Protein AF-0000000075576432 (afdb_homodimer)

Radius of gyration: 24.9 Å; Cα contacts (8 Å, |Δi|>4): 339; chains: 2; bounding box: 50×63×60 Å

Sequence (218 aa):
MNLNEIAGGGLQELFAHEMDKVLKNIKDLNTDPKATRKISIQLSIKPDEQRMVGNVDIKVSHTSAPLKGLATNILMEKTGAGVTVSEISDKVPGQIDMDNIIAMEGARKMNLNEIAGGGLQELFAHEMDKVLKNIKDLNTDPKATRKISIQLSIKPDEQRMVGNVDIKVSHTSAPLKGLATNILMEKTGAGVTVSEISDKVPGQIDMDNIIAMEGARK

Organism: Acetobacterium woodii (strain ATCC 29683 / DSM 1030 / JCM 2381 / KCTC 1655 / WB1) (NCBI:txid931626)

Secondary structure (DSSP, 8-state):
--GGGGGGGHHHHHHHHHHHHHHHHHH-TTB-TT--EEEEEEEEEEE-TTSS-EEEEEEEEEE-PPBHHHHHHHHHHHHSSS----------SS---GGG---------/--GGGGGGGHHHHHHHHHHHHHHHHHH-TTB-TT--EEEEEEEEEEE-TTSS-EEEEEEEEEE-PPBHHHHHHHHHHHHTTS----------SS---GGG---------

Solvent-accessible surface area (backbone atoms only — not comparable to full-atom values): 12426 Å² total; per-residue (Å²): 134,56,60,48,50,36,80,84,27,48,53,43,52,50,47,46,55,43,48,50,54,44,53,51,44,50,65,33,82,58,27,57,39,58,42,64,24,37,38,40,38,36,39,38,35,30,31,32,86,79,48,75,52,59,52,75,45,80,46,72,48,65,45,66,52,58,45,49,52,45,48,49,20,39,48,56,10,49,75,43,105,54,82,42,71,44,77,49,68,86,70,82,91,74,81,77,74,78,74,80,64,78,73,81,71,76,77,78,121,134,56,60,47,52,37,80,83,28,48,55,40,52,49,46,46,54,44,49,50,53,45,53,52,45,50,66,34,81,60,26,58,39,59,43,64,26,37,38,40,37,37,39,39,36,31,31,32,87,83,47,74,52,58,51,74,46,80,46,72,48,63,43,66,52,59,46,51,28,35,49,49,14,29,50,54,10,44,73,42,108,50,79,36,64,38,68,33,68,78,69,82,92,75,82,78,74,75,74,82,62,79,73,81,71,76,76,77,122

Structure (mmCIF, N/CA/C/O backbone):
data_AF-0000000075576432-model_v1
#
loop_
_entity.id
_entity.type
_entity.pdbx_description
1 polymer 'Replication terminator protein phage-like protein'
#
loop_
_atom_site.group_PDB
_atom_site.id
_atom_site.type_symbol
_atom_site.label_atom_id
_atom_site.label_alt_id
_atom_site.label_comp_id
_atom_site.label_asym_id
_atom_site.label_entity_id
_atom_site.label_seq_id
_atom_site.pdbx_PDB_ins_code
_atom_site.Cartn_x
_atom_site.Cartn_y
_atom_site.Cartn_z
_atom_site.occupancy
_atom_site.B_iso_or_equiv
_atom_site.auth_seq_id
_atom_site.auth_comp_id
_atom_site.auth_asym_id
_atom_site.auth_atom_id
_atom_site.pdbx_PDB_model_num
ATOM 1 N N . MET A 1 1 ? -10.211 12.898 -5.453 1 84.31 1 MET A N 1
ATOM 2 C CA . MET A 1 1 ? -8.953 12.453 -6.043 1 84.31 1 MET A CA 1
ATOM 3 C C . MET A 1 1 ? -9.07 11.016 -6.559 1 84.31 1 MET A C 1
ATOM 5 O O . MET A 1 1 ? -9.617 10.156 -5.871 1 84.31 1 MET A O 1
ATOM 9 N N . ASN A 1 2 ? -8.602 10.859 -7.902 1 91.31 2 ASN A N 1
ATOM 10 C CA . ASN A 1 2 ? -8.656 9.539 -8.508 1 91.31 2 ASN A CA 1
ATOM 11 C C . ASN A 1 2 ? -7.289 8.859 -8.508 1 91.31 2 ASN A C 1
ATOM 13 O O . ASN A 1 2 ? -6.289 9.461 -8.891 1 91.31 2 ASN A O 1
ATOM 17 N N . LEU A 1 3 ? -7.371 7.551 -8.094 1 93.69 3 LEU A N 1
ATOM 18 C CA . LEU A 1 3 ? -6.129 6.797 -7.973 1 93.69 3 LEU A CA 1
ATOM 19 C C . LEU A 1 3 ? -5.391 6.742 -9.305 1 93.69 3 LEU A C 1
ATOM 21 O O . LEU A 1 3 ? -4.168 6.895 -9.352 1 93.69 3 LEU A O 1
ATOM 25 N N . ASN A 1 4 ? -6.156 6.551 -10.414 1 91.94 4 ASN A N 1
ATOM 26 C CA . ASN A 1 4 ? -5.543 6.348 -11.727 1 91.94 4 ASN A CA 1
ATOM 27 C C . ASN A 1 4 ? -4.898 7.625 -12.25 1 91.94 4 ASN A C 1
ATOM 29 O O . ASN A 1 4 ? -4.137 7.59 -13.219 1 91.94 4 ASN A O 1
ATOM 33 N N . GLU A 1 5 ? -5.176 8.766 -11.555 1 90.69 5 GLU A N 1
ATOM 34 C CA . GLU A 1 5 ? -4.688 10.055 -12.031 1 90.69 5 GLU A CA 1
ATOM 35 C C . GLU A 1 5 ? -3.564 10.586 -11.141 1 90.69 5 GLU A C 1
ATOM 37 O O . GLU A 1 5 ? -2.936 11.594 -11.461 1 90.69 5 GLU A O 1
ATOM 42 N N . ILE A 1 6 ? -3.273 9.906 -10.156 1 91.81 6 ILE A N 1
ATOM 43 C CA . ILE A 1 6 ? -2.229 10.352 -9.242 1 91.81 6 ILE A CA 1
ATOM 44 C C . ILE A 1 6 ? -0.889 10.406 -9.977 1 91.81 6 ILE A C 1
ATOM 46 O O . ILE A 1 6 ? -0.557 9.492 -10.734 1 91.81 6 ILE A O 1
ATOM 50 N N . ALA A 1 7 ? -0.189 11.648 -9.766 1 91.38 7 ALA A N 1
ATOM 51 C CA . ALA A 1 7 ? 1.11 11.891 -10.391 1 91.38 7 ALA A CA 1
ATOM 52 C C . ALA A 1 7 ? 1.027 11.773 -11.906 1 91.38 7 ALA A C 1
ATOM 54 O O . ALA A 1 7 ? 1.899 11.172 -12.539 1 91.38 7 ALA A O 1
ATOM 55 N N . GLY A 1 8 ? -0.073 12.219 -12.461 1 89.81 8 GLY A N 1
ATOM 56 C CA . GLY A 1 8 ? -0.249 12.227 -13.898 1 89.81 8 GLY A CA 1
ATOM 57 C C . GLY A 1 8 ? -0.375 10.836 -14.492 1 89.81 8 GLY A C 1
ATOM 58 O O . GLY A 1 8 ? 0.09 10.586 -15.609 1 89.81 8 GLY A O 1
ATOM 59 N N . GLY A 1 9 ? -0.747 9.859 -13.672 1 92.12 9 GLY A N 1
ATOM 60 C CA . GLY A 1 9 ? -0.863 8.484 -14.148 1 92.12 9 GLY A CA 1
ATOM 61 C C . GLY A 1 9 ? 0.307 7.613 -13.734 1 92.12 9 GLY A C 1
ATOM 62 O O . GLY A 1 9 ? 0.317 6.41 -14.016 1 92.12 9 GLY A O 1
ATOM 63 N N . GLY A 1 10 ? 1.245 8.242 -13.117 1 93.69 10 GLY A N 1
ATOM 64 C CA . GLY A 1 10 ? 2.42 7.492 -12.711 1 93.69 10 GLY A CA 1
ATOM 65 C C . GLY A 1 10 ? 2.096 6.324 -11.789 1 93.69 10 GLY A C 1
ATOM 66 O O . GLY A 1 10 ? 2.656 5.238 -11.938 1 93.69 10 GLY A O 1
ATOM 67 N N . LEU A 1 11 ? 1.234 6.492 -10.789 1 94.62 11 LEU A N 1
ATOM 68 C CA . LEU A 1 11 ? 0.83 5.418 -9.891 1 94.62 11 LEU A CA 1
ATOM 69 C C . LEU A 1 11 ? 0.221 4.254 -10.672 1 94.62 11 LEU A C 1
ATOM 71 O O . LEU A 1 11 ? 0.569 3.096 -10.438 1 94.62 11 LEU A O 1
ATOM 75 N N . GLN A 1 12 ? -0.699 4.531 -11.648 1 95.75 12 GLN A N 1
ATOM 76 C CA . GLN A 1 12 ? -1.33 3.502 -12.469 1 95.75 12 GLN A CA 1
ATOM 77 C C . GLN A 1 12 ? -0.289 2.711 -13.258 1 95.75 12 GLN A C 1
ATOM 79 O O . GLN A 1 12 ? -0.401 1.49 -13.391 1 95.75 12 GLN A O 1
ATOM 84 N N . GLU A 1 13 ? 0.722 3.432 -13.828 1 97 13 GLU A N 1
ATOM 85 C CA . GLU A 1 13 ? 1.776 2.775 -14.594 1 97 13 GLU A CA 1
ATOM 86 C C . GLU A 1 13 ? 2.596 1.835 -13.719 1 97 13 GLU A C 1
ATOM 88 O O . GLU A 1 13 ? 2.854 0.691 -14.094 1 97 13 GLU A O 1
ATOM 93 N N . LEU A 1 14 ? 3.01 2.35 -12.562 1 96.69 14 LEU A N 1
ATOM 94 C CA . LEU A 1 14 ? 3.775 1.533 -11.625 1 96.69 14 LEU A CA 1
ATOM 95 C C . LEU A 1 14 ? 2.967 0.323 -11.172 1 96.69 14 LEU A C 1
ATOM 97 O O . LEU A 1 14 ? 3.498 -0.787 -11.086 1 96.69 14 LEU A O 1
ATOM 101 N N . PHE A 1 15 ? 1.737 0.509 -10.891 1 96.56 15 PHE A N 1
ATOM 102 C CA . PHE A 1 15 ? 0.844 -0.581 -10.516 1 96.56 15 PHE A CA 1
ATOM 103 C C . PHE A 1 15 ? 0.757 -1.617 -11.633 1 96.56 15 PHE A C 1
ATOM 105 O O . PHE A 1 15 ? 0.88 -2.818 -11.383 1 96.56 15 PHE A O 1
ATOM 112 N N . ALA A 1 16 ? 0.523 -1.137 -12.82 1 96.31 16 ALA A N 1
ATOM 113 C CA . ALA A 1 16 ? 0.429 -2.049 -13.953 1 96.31 16 ALA A CA 1
ATOM 114 C C . ALA A 1 16 ? 1.703 -2.877 -14.102 1 96.31 16 ALA A C 1
ATOM 116 O O . ALA A 1 16 ? 1.644 -4.07 -14.406 1 96.31 16 ALA A O 1
ATOM 117 N N . HIS A 1 17 ? 2.758 -2.201 -13.953 1 97.38 17 HIS A N 1
ATOM 118 C CA . HIS A 1 17 ? 4.047 -2.875 -14.047 1 97.38 17 HIS A CA 1
ATOM 119 C C . HIS A 1 17 ? 4.172 -3.982 -13.008 1 97.38 17 HIS A C 1
ATOM 121 O O . HIS A 1 17 ? 4.57 -5.102 -13.328 1 97.38 17 HIS A O 1
ATOM 127 N N . GLU A 1 18 ? 3.834 -3.66 -11.742 1 96.5 18 GLU A N 1
ATOM 128 C CA . GLU A 1 18 ? 3.916 -4.652 -10.68 1 96.5 18 GLU A CA 1
ATOM 129 C C . GLU A 1 18 ? 2.861 -5.742 -10.859 1 96.5 18 GLU A C 1
ATOM 131 O O . GLU A 1 18 ? 3.113 -6.914 -10.562 1 96.5 18 GLU A O 1
ATOM 136 N N . MET A 1 19 ? 1.715 -5.391 -11.359 1 94.88 19 MET A N 1
ATOM 137 C CA . MET A 1 19 ? 0.661 -6.367 -11.617 1 94.88 19 MET A CA 1
ATOM 138 C C . MET A 1 19 ? 1.098 -7.371 -12.672 1 94.88 19 MET A C 1
ATOM 140 O O . MET A 1 19 ? 0.806 -8.562 -12.562 1 94.88 19 MET A O 1
ATOM 144 N N . ASP A 1 20 ? 1.776 -6.898 -13.656 1 95.44 20 ASP A N 1
ATOM 145 C CA . ASP A 1 20 ? 2.307 -7.789 -14.68 1 95.44 20 ASP A CA 1
ATOM 146 C C . ASP A 1 20 ? 3.223 -8.844 -14.07 1 95.44 20 ASP A C 1
ATOM 148 O O . ASP A 1 20 ? 3.172 -10.016 -14.461 1 95.44 20 ASP A O 1
ATOM 152 N N . LYS A 1 21 ? 4.074 -8.414 -13.148 1 95.5 21 LYS A N 1
ATOM 153 C CA . LYS A 1 21 ? 4.973 -9.352 -12.484 1 95.5 21 LYS A CA 1
ATOM 154 C C . LYS A 1 21 ? 4.188 -10.391 -11.688 1 95.5 21 LYS A C 1
ATOM 156 O O . LYS A 1 21 ? 4.535 -11.578 -11.688 1 95.5 21 LYS A O 1
ATOM 161 N N . VAL A 1 22 ? 3.125 -9.992 -11.055 1 93.81 22 VAL A N 1
ATOM 162 C CA . VAL A 1 22 ? 2.283 -10.898 -10.281 1 93.81 22 VAL A CA 1
ATOM 163 C C . VAL A 1 22 ? 1.615 -11.906 -11.211 1 93.81 22 VAL A C 1
ATOM 165 O O . VAL A 1 22 ? 1.592 -13.109 -10.922 1 93.81 22 VAL A O 1
ATOM 168 N N . LEU A 1 23 ? 1.123 -11.445 -12.336 1 93.44 23 LEU A N 1
ATOM 169 C CA . LEU A 1 23 ? 0.458 -12.32 -13.297 1 93.44 23 LEU A CA 1
ATOM 170 C C . LEU A 1 23 ? 1.438 -13.336 -13.875 1 93.44 23 LEU A C 1
ATOM 172 O O . LEU A 1 23 ? 1.089 -14.5 -14.07 1 93.44 23 LEU A O 1
ATOM 176 N N . LYS A 1 24 ? 2.611 -12.859 -14.172 1 94.19 24 LYS A N 1
ATOM 177 C CA . LYS A 1 24 ? 3.645 -13.773 -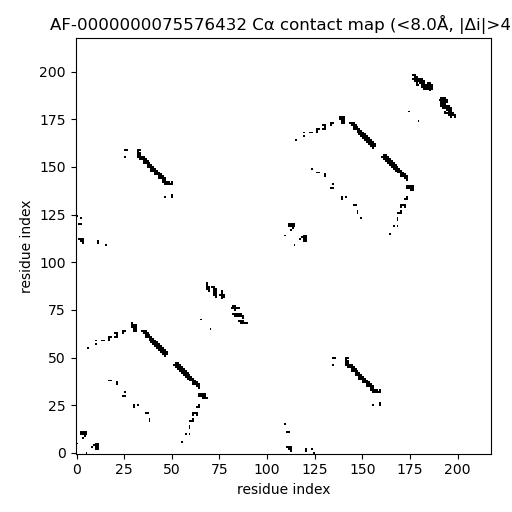14.656 1 94.19 24 LYS A CA 1
ATOM 178 C C . LYS A 1 24 ? 3.965 -14.836 -13.617 1 94.19 24 LYS A C 1
ATOM 180 O O . LYS A 1 24 ? 4.168 -16 -13.953 1 94.19 24 LYS A O 1
ATOM 185 N N . ASN A 1 25 ? 4.02 -14.461 -12.344 1 94.62 25 ASN A N 1
ATOM 186 C CA . ASN A 1 25 ? 4.266 -15.398 -11.258 1 94.62 25 ASN A CA 1
ATOM 187 C C . ASN A 1 25 ? 3.127 -16.406 -11.117 1 94.62 25 ASN A C 1
ATOM 189 O O . ASN A 1 25 ? 3.367 -17.594 -10.891 1 94.62 25 ASN A O 1
ATOM 193 N N . ILE A 1 26 ? 1.9 -15.977 -11.266 1 91.31 26 ILE A N 1
ATOM 194 C CA . ILE A 1 26 ? 0.734 -16.844 -11.172 1 91.31 26 ILE A CA 1
ATOM 195 C C . ILE A 1 26 ? 0.773 -17.891 -12.289 1 91.31 26 ILE A C 1
ATOM 197 O O . ILE A 1 26 ? 0.445 -19.047 -12.07 1 91.31 26 ILE A O 1
ATOM 201 N N . LYS A 1 27 ? 1.248 -17.484 -13.43 1 92.88 27 LYS A N 1
ATOM 202 C CA . LYS A 1 27 ? 1.277 -18.359 -14.594 1 92.88 27 LYS A CA 1
ATOM 203 C C . LYS A 1 27 ? 2.484 -19.297 -14.547 1 92.88 27 LYS A C 1
ATOM 205 O O . LYS A 1 27 ? 2.572 -20.25 -15.328 1 92.88 27 LYS A O 1
ATOM 210 N N . ASP A 1 28 ? 3.438 -18.922 -13.727 1 91.94 28 ASP A N 1
ATOM 211 C CA . ASP A 1 28 ? 4.629 -19.75 -13.602 1 91.94 28 ASP A CA 1
ATOM 212 C C . ASP A 1 28 ? 4.301 -21.094 -12.938 1 91.94 28 ASP A C 1
ATOM 214 O O . ASP A 1 28 ? 3.951 -21.125 -11.758 1 91.94 28 ASP A O 1
ATOM 218 N N . LEU A 1 29 ? 4.465 -22.172 -13.539 1 92.56 29 LEU A N 1
ATOM 219 C CA . LEU A 1 29 ? 4.078 -23.5 -13.07 1 92.56 29 LEU A CA 1
ATOM 220 C C . LEU A 1 29 ? 5.023 -24 -11.984 1 92.56 29 LEU A C 1
ATOM 222 O O . LEU A 1 29 ? 4.723 -24.969 -11.281 1 92.56 29 LEU A O 1
ATOM 226 N N . ASN A 1 30 ? 6.18 -23.266 -11.844 1 90.75 30 ASN A N 1
ATOM 227 C CA . ASN A 1 30 ? 7.137 -23.656 -10.812 1 90.75 30 ASN A CA 1
ATOM 228 C C . ASN A 1 30 ? 6.797 -23.016 -9.469 1 90.75 30 ASN A C 1
ATOM 230 O O . ASN A 1 30 ? 7.504 -23.219 -8.477 1 90.75 30 ASN A O 1
ATOM 234 N N . THR A 1 31 ? 5.656 -22.266 -9.43 1 92.75 31 THR A N 1
ATOM 235 C CA . THR A 1 31 ? 5.199 -21.672 -8.172 1 92.75 31 THR A CA 1
ATOM 236 C C . THR A 1 31 ? 3.939 -22.375 -7.676 1 92.75 31 THR A C 1
ATOM 238 O O . THR A 1 31 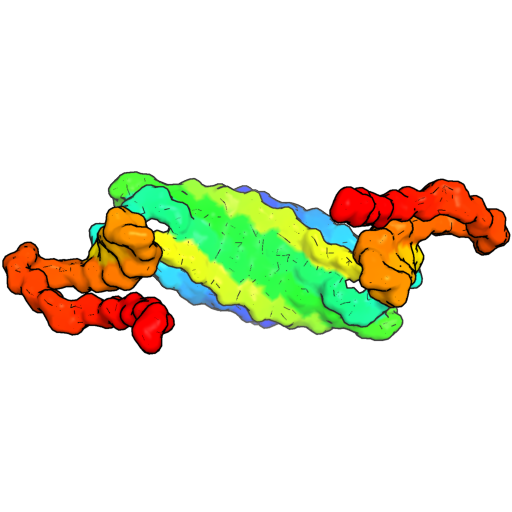? 3.26 -23.062 -8.438 1 92.75 31 THR A O 1
ATOM 241 N N . ASP A 1 32 ? 3.717 -22.203 -6.324 1 90.88 32 ASP A N 1
ATOM 242 C CA . ASP A 1 32 ? 2.461 -22.688 -5.762 1 90.88 32 ASP A CA 1
ATOM 243 C C . ASP A 1 32 ? 1.273 -21.891 -6.289 1 90.88 32 ASP A C 1
ATOM 245 O O . ASP A 1 32 ? 1.211 -20.672 -6.105 1 90.88 32 ASP A O 1
ATOM 249 N N . PRO A 1 33 ? 0.351 -22.594 -6.922 1 89.44 33 PRO A N 1
ATOM 250 C CA . PRO A 1 33 ? -0.779 -21.875 -7.531 1 89.44 33 PRO A CA 1
ATOM 251 C C . PRO A 1 33 ? -1.636 -21.141 -6.504 1 89.44 33 PRO A C 1
ATOM 253 O O . PRO A 1 33 ? -2.209 -20.094 -6.809 1 89.44 33 PRO A O 1
ATOM 256 N N . LYS A 1 34 ? -1.695 -21.562 -5.281 1 90.25 34 LYS A N 1
ATOM 257 C CA . LYS A 1 34 ? -2.609 -21 -4.289 1 90.25 34 LYS A CA 1
ATOM 258 C C . LYS A 1 34 ? -1.896 -20 -3.391 1 90.25 34 LYS A C 1
ATOM 260 O O . LYS A 1 34 ? -2.508 -19.406 -2.492 1 90.25 34 LYS A O 1
ATOM 265 N N . ALA A 1 35 ? -0.688 -19.797 -3.639 1 91.94 35 ALA A N 1
ATOM 266 C CA . ALA A 1 35 ? 0.046 -18.844 -2.809 1 91.94 35 ALA A CA 1
ATOM 267 C C . ALA A 1 35 ? -0.504 -17.422 -2.977 1 91.94 35 ALA A C 1
ATOM 269 O O . ALA A 1 35 ? -0.838 -17.016 -4.09 1 91.94 35 ALA A O 1
ATOM 270 N N . THR A 1 36 ? -0.637 -16.75 -1.84 1 93.75 36 THR A N 1
ATOM 271 C CA . THR A 1 36 ? -1.051 -15.352 -1.873 1 93.75 36 THR A CA 1
ATOM 272 C C . THR A 1 36 ? 0.055 -14.477 -2.451 1 93.75 36 THR A C 1
ATOM 274 O O . THR A 1 36 ? 1.229 -14.648 -2.117 1 93.75 36 THR A O 1
ATOM 277 N N . ARG A 1 37 ? -0.25 -13.695 -3.35 1 93.44 37 ARG A N 1
ATOM 278 C CA . ARG A 1 37 ? 0.589 -12.617 -3.867 1 93.44 37 ARG A CA 1
ATOM 279 C C . ARG A 1 37 ? 0.045 -11.258 -3.453 1 93.44 37 ARG A C 1
ATOM 281 O O . ARG A 1 37 ? -1.17 -11.062 -3.379 1 93.44 37 ARG A O 1
ATOM 288 N N . LYS A 1 38 ? 1 -10.305 -3.227 1 96.06 38 LYS A N 1
ATOM 289 C CA . LYS A 1 38 ? 0.567 -9 -2.732 1 96.06 38 LYS A CA 1
ATOM 290 C C . LYS A 1 38 ? 1.149 -7.871 -3.578 1 96.06 38 LYS A C 1
ATOM 292 O O . LYS A 1 38 ? 2.266 -7.984 -4.09 1 96.06 38 LYS A O 1
ATOM 297 N N . ILE A 1 39 ? 0.399 -6.863 -3.75 1 96.69 39 ILE A N 1
ATOM 298 C CA . ILE A 1 39 ? 0.891 -5.574 -4.219 1 96.69 39 ILE A CA 1
ATOM 299 C C . ILE A 1 39 ? 0.677 -4.516 -3.137 1 96.69 39 ILE A C 1
ATOM 301 O O . ILE A 1 39 ? -0.419 -4.398 -2.582 1 96.69 39 ILE A O 1
ATOM 305 N N . SER A 1 40 ? 1.695 -3.818 -2.836 1 98.38 40 SER A N 1
ATOM 306 C CA . SER A 1 40 ? 1.636 -2.736 -1.859 1 98.38 40 SER A CA 1
ATOM 307 C C . SER A 1 40 ? 1.843 -1.38 -2.525 1 98.38 40 SER A C 1
ATOM 309 O O . SER A 1 40 ? 2.766 -1.209 -3.324 1 98.38 40 SER A O 1
ATOM 311 N N . ILE A 1 41 ? 1 -0.511 -2.223 1 97.75 41 ILE A N 1
ATOM 312 C CA . ILE A 1 41 ? 1.101 0.88 -2.65 1 97.75 41 ILE A CA 1
ATOM 313 C C . ILE A 1 41 ? 1.2 1.79 -1.428 1 97.75 41 ILE A C 1
ATOM 315 O O . ILE A 1 41 ? 0.37 1.712 -0.52 1 97.75 41 ILE A O 1
ATOM 319 N N . GLN A 1 42 ? 2.213 2.57 -1.419 1 98 42 GLN A N 1
ATOM 320 C CA . GLN A 1 42 ? 2.381 3.568 -0.368 1 98 42 GLN A CA 1
ATOM 321 C C . GLN A 1 42 ? 2.449 4.977 -0.951 1 98 42 GLN A C 1
ATOM 323 O O . GLN A 1 42 ? 3.236 5.238 -1.864 1 98 42 GLN A O 1
ATOM 328 N N . LEU A 1 43 ? 1.625 5.762 -0.467 1 95.81 43 LEU A N 1
ATOM 329 C CA . LEU A 1 43 ? 1.646 7.188 -0.786 1 95.81 43 LEU A CA 1
ATOM 330 C C . LEU A 1 43 ? 2.109 8.008 0.414 1 95.81 43 LEU A C 1
ATOM 332 O O . LEU A 1 43 ? 1.498 7.949 1.483 1 95.81 43 LEU A O 1
ATOM 336 N N . SER A 1 44 ? 3.201 8.727 0.275 1 96.06 44 SER A N 1
ATOM 337 C CA . SER A 1 44 ? 3.707 9.633 1.296 1 96.06 44 SER A CA 1
ATOM 338 C C . SER A 1 44 ? 3.379 11.086 0.952 1 96.06 44 SER A C 1
ATOM 340 O O . SER A 1 44 ? 3.803 11.594 -0.09 1 96.06 44 SER A O 1
ATOM 342 N N . ILE A 1 45 ? 2.629 11.656 1.792 1 91.06 45 ILE A N 1
ATOM 343 C CA . ILE A 1 45 ? 2.164 13.016 1.573 1 91.06 45 ILE A CA 1
ATOM 344 C C . ILE A 1 45 ? 2.826 13.953 2.578 1 91.06 45 ILE A C 1
ATOM 346 O O . ILE A 1 45 ? 2.715 13.758 3.791 1 91.06 45 ILE A O 1
ATOM 350 N N . LYS A 1 46 ? 3.486 14.938 2.023 1 92.25 46 LYS A N 1
ATOM 351 C CA . LYS A 1 46 ? 4.148 15.938 2.855 1 92.25 46 LYS A CA 1
ATOM 352 C C . LYS A 1 46 ? 3.666 17.344 2.516 1 92.25 46 LYS A C 1
ATOM 354 O O . LYS A 1 46 ? 4.086 17.922 1.512 1 92.25 46 LYS A O 1
ATOM 359 N N . PRO A 1 47 ? 2.83 17.875 3.385 1 89.5 47 PRO A N 1
ATOM 360 C CA . PRO A 1 47 ? 2.383 19.25 3.158 1 89.5 47 PRO A CA 1
ATOM 361 C C . PRO A 1 47 ? 3.482 20.266 3.416 1 89.5 47 PRO A C 1
ATOM 363 O O . PRO A 1 47 ? 4.559 19.922 3.91 1 89.5 47 PRO A O 1
ATOM 366 N N . ASP A 1 48 ? 3.148 21.469 2.934 1 86.81 48 ASP A N 1
ATOM 367 C CA . ASP A 1 48 ? 4.062 22.562 3.25 1 86.81 48 ASP A CA 1
ATOM 368 C C . ASP A 1 48 ? 3.648 23.266 4.539 1 86.81 48 ASP A C 1
ATOM 370 O O . ASP A 1 48 ? 2.719 22.828 5.219 1 86.81 48 ASP A O 1
ATOM 374 N N . GLU A 1 49 ? 4.449 24.266 4.922 1 89.5 49 GLU A N 1
ATOM 375 C CA . GLU A 1 49 ? 4.211 24.969 6.172 1 89.5 49 GLU A CA 1
ATOM 376 C C . GLU A 1 49 ? 2.844 25.656 6.176 1 89.5 49 GLU A C 1
ATOM 378 O O . GLU A 1 49 ? 2.266 25.891 7.234 1 89.5 49 GLU A O 1
ATOM 383 N N . GLN A 1 50 ? 2.279 25.938 4.984 1 87.88 50 GLN A N 1
ATOM 384 C CA . GLN A 1 50 ? 0.981 26.594 4.867 1 87.88 50 GLN A CA 1
ATOM 385 C C . GLN A 1 50 ? -0.146 25.562 4.758 1 87.88 50 GLN A C 1
ATOM 387 O O . GLN A 1 50 ? -1.312 25.938 4.602 1 87.88 50 GLN A O 1
ATOM 392 N N . ARG A 1 51 ? 0.27 24.25 4.906 1 85.88 51 ARG A N 1
ATOM 393 C CA . ARG A 1 51 ? -0.711 23.172 4.859 1 85.88 51 ARG A CA 1
ATOM 394 C C . ARG A 1 51 ? -1.512 23.219 3.564 1 85.88 51 ARG A C 1
ATOM 396 O O . ARG A 1 51 ? -2.701 22.891 3.551 1 85.88 51 ARG A O 1
ATOM 403 N N . MET A 1 52 ? -0.951 23.656 2.391 1 79.75 52 MET A N 1
ATOM 404 C CA . MET A 1 52 ? -1.683 23.844 1.142 1 79.75 52 MET A CA 1
ATOM 405 C C . MET A 1 52 ? -1.196 22.859 0.077 1 79.75 52 MET A C 1
ATOM 407 O O . MET A 1 52 ? -1.989 22.375 -0.727 1 79.75 52 MET A O 1
ATOM 411 N N . VAL A 1 53 ? 0.035 22.75 0.027 1 72.12 53 VAL A N 1
ATOM 412 C CA . VAL A 1 53 ? 0.576 21.891 -1.025 1 72.12 53 VAL A CA 1
ATOM 413 C C . VAL A 1 53 ? 1.321 20.719 -0.402 1 72.12 53 VAL A C 1
ATOM 415 O O . VAL A 1 53 ? 2.082 20.891 0.553 1 72.12 53 VAL A O 1
ATOM 418 N N . GLY A 1 54 ? 0.912 19.594 -0.834 1 80.75 54 GLY A N 1
ATOM 419 C CA . GLY A 1 54 ? 1.649 18.422 -0.378 1 80.75 54 GLY A CA 1
ATOM 420 C C . GLY A 1 54 ? 2.33 17.672 -1.506 1 80.75 54 GLY A C 1
ATOM 421 O O . GLY A 1 54 ? 1.817 17.625 -2.625 1 80.75 54 GLY A O 1
ATOM 422 N N . ASN A 1 55 ? 3.672 17.453 -1.336 1 86.75 55 ASN A N 1
ATOM 423 C CA . ASN A 1 55 ? 4.363 16.5 -2.207 1 86.75 55 ASN A CA 1
ATOM 424 C C . ASN A 1 55 ? 3.934 15.07 -1.928 1 86.75 55 ASN A C 1
ATOM 426 O O . ASN A 1 55 ? 3.717 14.695 -0.774 1 86.75 55 ASN A O 1
ATOM 430 N N . VAL A 1 56 ? 3.742 14.367 -3.055 1 90.25 56 VAL A N 1
ATOM 431 C CA . VAL A 1 56 ? 3.367 12.961 -2.908 1 90.25 56 VAL A CA 1
ATOM 432 C C . VAL A 1 56 ? 4.48 12.07 -3.453 1 90.25 56 VAL A C 1
ATOM 434 O O . VAL A 1 56 ? 4.906 12.227 -4.602 1 90.25 56 VAL A O 1
ATOM 437 N N . ASP A 1 57 ? 4.996 11.266 -2.615 1 93.81 57 ASP A N 1
ATOM 438 C CA . ASP A 1 57 ? 5.91 10.203 -3.021 1 93.81 57 ASP A CA 1
ATOM 439 C C . ASP A 1 57 ? 5.176 8.867 -3.143 1 93.81 57 ASP A C 1
ATOM 441 O O . ASP A 1 57 ? 4.34 8.539 -2.303 1 93.81 57 ASP A O 1
ATOM 445 N N . ILE A 1 58 ? 5.512 8.203 -4.223 1 96.12 58 ILE A N 1
ATOM 446 C CA . ILE A 1 58 ? 4.809 6.953 -4.504 1 96.12 58 ILE A CA 1
ATOM 447 C C . ILE A 1 58 ? 5.793 5.789 -4.465 1 96.12 58 ILE A C 1
ATOM 449 O O . ILE A 1 58 ? 6.875 5.863 -5.055 1 96.12 58 ILE A O 1
ATOM 453 N N . LYS A 1 59 ? 5.449 4.785 -3.723 1 96.88 59 LYS A N 1
ATOM 454 C CA . LYS A 1 59 ? 6.16 3.51 -3.717 1 96.88 59 LYS A CA 1
ATOM 455 C C . LYS A 1 59 ? 5.203 2.35 -3.982 1 96.88 59 LYS A C 1
ATOM 457 O O . LYS A 1 59 ? 4.191 2.203 -3.299 1 96.88 59 LYS A O 1
ATOM 462 N N . VAL A 1 60 ? 5.547 1.596 -5.051 1 96.88 60 VAL A N 1
ATOM 463 C CA . VAL A 1 60 ? 4.754 0.413 -5.375 1 96.88 60 VAL A CA 1
ATOM 464 C C . VAL A 1 60 ? 5.66 -0.815 -5.434 1 96.88 60 VAL A C 1
ATOM 466 O O . VAL A 1 60 ? 6.738 -0.772 -6.031 1 96.88 60 VAL A O 1
ATOM 469 N N . SER A 1 61 ? 5.289 -1.808 -4.723 1 97.69 61 SER A N 1
ATOM 470 C CA . SER A 1 61 ? 6.031 -3.062 -4.723 1 97.69 61 SER A CA 1
ATOM 471 C C . SER A 1 61 ? 5.09 -4.262 -4.773 1 97.69 61 SER A C 1
ATOM 473 O O . SER A 1 61 ? 3.877 -4.109 -4.625 1 97.69 61 SER A O 1
ATOM 475 N N . HIS A 1 62 ? 5.676 -5.398 -5.117 1 96.62 62 HIS A N 1
ATOM 476 C CA . HIS A 1 62 ? 4.887 -6.625 -5.109 1 96.62 62 HIS A CA 1
ATOM 477 C C . HIS A 1 62 ? 5.629 -7.754 -4.398 1 96.62 62 HIS A C 1
ATOM 479 O O . HIS A 1 62 ? 6.844 -7.672 -4.195 1 96.62 62 HIS A O 1
ATOM 485 N N . THR A 1 63 ? 4.879 -8.68 -3.873 1 94.88 63 THR A N 1
ATOM 486 C CA . THR A 1 63 ? 5.41 -9.953 -3.408 1 94.88 63 THR A CA 1
ATOM 487 C C . THR A 1 63 ? 4.895 -11.102 -4.273 1 94.88 63 THR A C 1
ATOM 489 O O . THR A 1 63 ? 3.73 -11.109 -4.68 1 94.88 63 THR A O 1
ATOM 492 N N . SER A 1 64 ? 5.809 -11.938 -4.648 1 92.38 64 SER A N 1
ATOM 493 C CA . SER A 1 64 ? 5.488 -13.078 -5.496 1 92.38 64 SER A CA 1
ATOM 494 C C . SER A 1 64 ? 5.578 -14.391 -4.719 1 92.38 64 SER A C 1
ATOM 496 O O . SER A 1 64 ? 6.246 -14.453 -3.686 1 92.38 64 SER A O 1
ATOM 498 N N . ALA A 1 65 ? 4.84 -15.375 -5.246 1 91.25 65 ALA A N 1
ATOM 499 C CA . ALA A 1 65 ? 5.031 -16.719 -4.727 1 91.25 65 ALA A CA 1
ATOM 500 C C . ALA A 1 65 ? 6.43 -17.25 -5.047 1 91.25 65 ALA A C 1
ATOM 502 O O . ALA A 1 65 ? 6.949 -17.016 -6.141 1 91.25 65 ALA A O 1
ATOM 503 N N . PRO A 1 66 ? 7.031 -17.875 -3.977 1 87.69 66 PRO A N 1
ATOM 504 C CA . PRO A 1 66 ? 8.367 -18.422 -4.242 1 87.69 66 PRO A CA 1
ATOM 505 C C . PRO A 1 66 ? 8.344 -19.562 -5.246 1 87.69 66 PRO A C 1
ATOM 507 O O . PRO A 1 66 ? 7.312 -20.219 -5.422 1 87.69 66 PRO A O 1
ATOM 510 N N . LEU A 1 67 ? 9.508 -19.75 -5.797 1 84.5 67 LEU A N 1
ATOM 511 C CA . LEU A 1 67 ? 9.68 -20.938 -6.633 1 84.5 67 LEU A CA 1
ATOM 512 C C . LEU A 1 67 ? 9.688 -22.203 -5.789 1 84.5 67 LEU A C 1
ATOM 514 O O . LEU A 1 67 ? 10.234 -22.219 -4.684 1 84.5 67 LEU A O 1
ATOM 518 N N . LYS A 1 68 ? 8.938 -23.281 -6.18 1 77.06 68 LYS A N 1
ATOM 519 C CA . LYS A 1 68 ? 8.867 -24.547 -5.445 1 77.06 68 LYS A CA 1
ATOM 520 C C . LYS A 1 68 ? 10.242 -24.984 -4.969 1 77.06 68 LYS A C 1
ATOM 522 O O . LYS A 1 68 ? 10.398 -25.438 -3.832 1 77.06 68 LYS A O 1
ATOM 527 N N . GLY A 1 69 ? 11.297 -24.969 -5.66 1 66.38 69 GLY A N 1
ATOM 528 C CA . GLY A 1 69 ? 12.648 -25.328 -5.262 1 66.38 69 GLY A CA 1
ATOM 529 C C . GLY A 1 69 ? 13.211 -24.438 -4.172 1 66.38 69 GLY A C 1
ATOM 530 O O . GLY A 1 69 ? 13.867 -24.922 -3.248 1 66.38 69 GLY A O 1
ATOM 531 N N . LEU A 1 70 ? 12.844 -23.234 -4.219 1 60.03 70 LEU A N 1
ATOM 532 C CA . LEU A 1 70 ? 13.305 -22.297 -3.203 1 60.03 70 LEU A CA 1
ATOM 533 C C . LEU A 1 70 ? 12.594 -22.531 -1.877 1 60.03 70 LEU A C 1
ATOM 535 O O . LEU A 1 70 ? 13.219 -22.531 -0.817 1 60.03 70 LEU A O 1
ATOM 539 N N . ALA A 1 71 ? 11.375 -22.859 -1.992 1 55.75 71 ALA A N 1
ATOM 540 C CA . ALA A 1 71 ? 10.625 -23.156 -0.775 1 55.75 71 ALA A CA 1
ATOM 541 C C . ALA A 1 71 ? 11.133 -24.438 -0.114 1 55.75 71 ALA A C 1
ATOM 543 O O . ALA A 1 71 ? 11.297 -24.484 1.107 1 55.75 71 ALA A O 1
ATOM 544 N N . THR A 1 72 ? 11.375 -25.297 -0.923 1 53.97 72 THR A N 1
ATOM 545 C CA . THR A 1 72 ? 11.906 -26.562 -0.417 1 53.97 72 THR A CA 1
ATOM 546 C C . THR A 1 72 ? 13.266 -26.344 0.237 1 53.97 72 THR A C 1
ATOM 548 O O . THR A 1 72 ? 13.516 -26.844 1.342 1 53.97 72 THR A O 1
ATOM 551 N N . ASN A 1 73 ? 14.031 -25.531 -0.299 1 53.25 73 ASN A N 1
ATOM 552 C CA . ASN A 1 73 ? 15.344 -25.266 0.269 1 53.25 73 ASN A CA 1
ATOM 553 C C . ASN A 1 73 ? 15.25 -24.484 1.578 1 53.25 73 ASN A C 1
ATOM 555 O O . ASN A 1 73 ? 15.992 -24.75 2.52 1 53.25 73 ASN A O 1
ATOM 559 N N . ILE A 1 74 ? 14.18 -23.719 1.631 1 52.97 74 ILE A N 1
ATOM 560 C CA . ILE A 1 74 ? 13.984 -22.953 2.859 1 52.97 74 ILE A CA 1
ATOM 561 C C . ILE A 1 74 ? 13.43 -23.875 3.949 1 52.97 74 ILE A C 1
ATOM 563 O O . ILE A 1 74 ? 13.875 -23.828 5.098 1 52.97 74 ILE A O 1
ATOM 567 N N . LEU A 1 75 ? 12.508 -24.703 3.576 1 51.78 75 LEU A N 1
ATOM 568 C CA . LEU A 1 75 ? 11.938 -25.672 4.512 1 51.78 75 LEU A CA 1
ATOM 569 C C . LEU A 1 75 ? 13.008 -26.641 5.004 1 51.78 75 LEU A C 1
ATOM 571 O O . LEU A 1 75 ? 13.078 -26.938 6.199 1 51.78 75 LEU A O 1
ATOM 575 N N . MET A 1 76 ? 13.766 -27.219 4.199 1 57.69 76 MET A N 1
ATOM 576 C CA . MET A 1 76 ? 14.844 -28.141 4.57 1 57.69 76 MET A CA 1
ATOM 577 C C . MET A 1 76 ? 15.852 -27.453 5.48 1 57.69 76 MET A C 1
ATOM 579 O O . MET A 1 76 ? 16.344 -28.047 6.438 1 57.69 76 MET A O 1
ATOM 583 N N . GLU A 1 77 ? 15.844 -26.203 5.262 1 52.62 77 GLU A N 1
ATOM 584 C CA . GLU A 1 77 ? 16.75 -25.469 6.145 1 52.62 77 GLU A CA 1
ATOM 585 C C . GLU A 1 77 ? 16.156 -25.328 7.543 1 52.62 77 GLU A C 1
ATOM 587 O O . GLU A 1 77 ? 16.875 -25.406 8.539 1 52.62 77 GLU A O 1
ATOM 592 N N . LYS A 1 78 ? 14.812 -25.266 7.5 1 56.41 78 LYS A N 1
ATOM 593 C CA . LYS A 1 78 ? 14.156 -25.094 8.797 1 56.41 78 LYS A CA 1
ATOM 594 C C . LYS A 1 78 ? 14.062 -26.422 9.539 1 56.41 78 LYS A C 1
ATOM 596 O O . LYS A 1 78 ? 14.164 -26.453 10.773 1 56.41 78 LYS A O 1
ATOM 601 N N . THR A 1 79 ? 13.703 -27.562 8.922 1 54.12 79 THR A N 1
ATOM 602 C CA . THR A 1 79 ? 13.602 -28.859 9.562 1 54.12 79 THR A CA 1
ATOM 603 C C . THR A 1 79 ? 14.961 -29.312 10.102 1 54.12 79 THR A C 1
ATOM 605 O O . THR A 1 79 ? 15.031 -30.062 11.086 1 54.12 79 THR A O 1
ATOM 608 N N . GLY A 1 80 ? 15.953 -29.172 9.414 1 40.59 80 GLY A N 1
ATOM 609 C CA . GLY A 1 80 ? 17.234 -29.375 10.086 1 40.59 80 GLY A CA 1
ATOM 610 C C . GLY A 1 80 ? 17.453 -28.406 11.234 1 40.59 80 GLY A C 1
ATOM 611 O O . GLY A 1 80 ? 16.672 -27.484 11.438 1 40.59 80 GLY A O 1
ATOM 612 N N . ALA A 1 81 ? 18.328 -28.547 12.258 1 46.31 81 ALA A N 1
ATOM 613 C CA . ALA A 1 81 ? 18.281 -27.766 13.492 1 46.31 81 ALA A CA 1
ATOM 614 C C . ALA A 1 81 ? 17.844 -26.328 13.227 1 46.31 81 ALA A C 1
ATOM 616 O O . ALA A 1 81 ? 17.375 -25.641 14.125 1 46.31 81 ALA A O 1
ATOM 617 N N . GLY A 1 82 ? 18.547 -25.219 12.023 1 39.72 82 GLY A N 1
ATOM 618 C CA . GLY A 1 82 ? 18.984 -23.891 11.609 1 39.72 82 GLY A CA 1
ATOM 619 C C . GLY A 1 82 ? 18.5 -23.516 10.219 1 39.72 82 GLY A C 1
ATOM 620 O O . GLY A 1 82 ? 18.094 -24.375 9.438 1 39.72 82 GLY A O 1
ATOM 621 N N . VAL A 1 83 ? 17.859 -22.219 9.945 1 40.25 83 VAL A N 1
ATOM 622 C CA . VAL A 1 83 ? 17.438 -21.547 8.727 1 40.25 83 VAL A CA 1
ATOM 623 C C . VAL A 1 83 ? 18.516 -21.672 7.656 1 40.25 83 VAL A C 1
ATOM 625 O O . VAL A 1 83 ? 19.594 -21.094 7.781 1 40.25 83 VAL A O 1
ATOM 628 N N . THR A 1 84 ? 19.125 -22.938 7.305 1 35.12 84 THR A N 1
ATOM 629 C CA . THR A 1 84 ? 20.016 -22.922 6.148 1 35.12 84 THR A CA 1
ATOM 630 C C . THR A 1 84 ? 19.219 -22.734 4.859 1 35.12 84 THR A C 1
ATOM 632 O O . THR A 1 84 ? 18.266 -23.469 4.602 1 35.12 84 THR A O 1
ATOM 635 N N . VAL A 1 85 ? 19.094 -21.484 4.41 1 36.72 85 VAL A N 1
ATOM 636 C CA . VAL A 1 85 ? 18.578 -21.047 3.117 1 36.72 85 VAL A CA 1
ATOM 637 C C . VAL A 1 85 ? 19.359 -21.719 1.994 1 36.72 85 VAL A C 1
ATOM 639 O O . VAL A 1 85 ? 20.578 -21.5 1.867 1 36.72 85 VAL A O 1
ATOM 642 N N . SER A 1 86 ? 19.469 -23.062 1.773 1 32.16 86 SER A N 1
ATOM 643 C CA . SER A 1 86 ? 20.188 -23.484 0.575 1 32.16 86 SER A CA 1
ATOM 644 C C . SER A 1 86 ? 19.375 -23.188 -0.684 1 32.16 86 SER A C 1
ATOM 646 O O . SER A 1 86 ? 18.172 -23.438 -0.721 1 32.16 86 SER A O 1
ATOM 648 N N . GLU A 1 87 ? 19.797 -22.203 -1.399 1 31.09 87 GLU A N 1
ATOM 649 C CA . GLU A 1 87 ? 19.375 -21.859 -2.754 1 31.09 87 GLU A CA 1
ATOM 650 C C . GLU A 1 87 ? 19.391 -23.094 -3.662 1 31.09 87 GLU A C 1
ATOM 652 O O . GLU A 1 87 ? 20.438 -23.703 -3.871 1 31.09 87 GLU A O 1
ATOM 657 N N . ILE A 1 88 ? 18.5 -23.984 -3.549 1 33.59 88 ILE A N 1
ATOM 658 C CA . ILE A 1 88 ? 18.469 -25.125 -4.453 1 33.59 88 ILE A CA 1
ATOM 659 C C . ILE A 1 88 ? 18.359 -24.641 -5.898 1 33.59 88 ILE A C 1
ATOM 661 O O . ILE A 1 88 ? 17.422 -23.906 -6.242 1 33.59 88 ILE A O 1
ATOM 665 N N . SER A 1 89 ? 19.516 -24.5 -6.578 1 31.05 89 SER A N 1
ATOM 666 C CA . SER A 1 89 ? 19.625 -24.312 -8.023 1 31.05 89 SER A CA 1
ATOM 667 C C . SER A 1 89 ? 18.781 -25.328 -8.773 1 31.05 89 SER A C 1
ATOM 669 O O . SER A 1 89 ? 18.594 -26.453 -8.305 1 31.05 89 SER A O 1
ATOM 671 N N . ASP A 1 90 ? 17.969 -24.969 -9.562 1 34.34 90 ASP A N 1
ATOM 672 C CA . ASP A 1 90 ? 17.094 -25.75 -10.438 1 34.34 90 ASP A CA 1
ATOM 673 C C . ASP A 1 90 ? 17.875 -26.828 -11.195 1 34.34 90 ASP A C 1
ATOM 675 O O . ASP A 1 90 ? 17.406 -27.344 -12.203 1 34.34 90 ASP A O 1
ATOM 679 N N . LYS A 1 91 ? 19.312 -26.906 -11.008 1 35.22 91 LYS A N 1
ATOM 680 C CA . LYS A 1 91 ? 19.844 -27.859 -11.969 1 35.22 91 LYS A CA 1
ATOM 681 C C . LYS A 1 91 ? 19.281 -29.266 -11.75 1 35.22 91 LYS A C 1
ATOM 683 O O . LYS A 1 91 ? 18.672 -29.531 -10.703 1 35.22 91 LYS A O 1
ATOM 688 N N . VAL A 1 92 ? 19.859 -30.422 -12.695 1 34.59 92 VAL A N 1
ATOM 689 C CA . VAL A 1 92 ? 19.516 -31.812 -12.969 1 34.59 92 VAL A CA 1
ATOM 690 C C . VAL A 1 92 ? 19.531 -32.625 -11.672 1 34.59 92 VAL A C 1
ATOM 692 O O . VAL A 1 92 ? 20.297 -32.312 -10.75 1 34.59 92 VAL A O 1
ATOM 695 N N . PRO A 1 93 ? 18.625 -33.656 -11.273 1 31.48 93 PRO A N 1
ATOM 696 C CA . PRO A 1 93 ? 18.406 -34.438 -10.047 1 31.48 93 PRO A CA 1
ATOM 697 C C . PRO A 1 93 ? 19.719 -34.906 -9.414 1 31.48 93 PRO A C 1
ATOM 699 O O . PRO A 1 93 ? 19.781 -35.156 -8.211 1 31.48 93 PRO A O 1
ATOM 702 N N . GLY A 1 94 ? 20.703 -35.312 -10.039 1 29.7 94 GLY A N 1
ATOM 703 C CA . GLY A 1 94 ? 21.594 -36.344 -9.516 1 29.7 94 GLY A CA 1
ATOM 704 C C . GLY A 1 94 ? 22.484 -35.844 -8.398 1 29.7 94 GLY A C 1
ATOM 705 O O . GLY A 1 94 ? 22.641 -36.5 -7.367 1 29.7 94 GLY A O 1
ATOM 706 N N . GLN A 1 95 ? 23.641 -35.062 -8.664 1 32.66 95 GLN A N 1
ATOM 707 C CA . GLN A 1 95 ? 24.875 -35.062 -7.883 1 32.66 95 GLN A CA 1
ATOM 708 C C . GLN A 1 95 ? 24.797 -34.062 -6.727 1 32.66 95 GLN A C 1
ATOM 710 O O . GLN A 1 95 ? 24.609 -32.875 -6.945 1 32.66 95 GLN A O 1
ATOM 715 N N . ILE A 1 96 ? 24.062 -34.375 -5.633 1 31.25 96 ILE A N 1
ATOM 716 C CA . ILE A 1 96 ? 24.047 -33.625 -4.379 1 31.25 96 ILE A CA 1
ATOM 717 C C . ILE A 1 96 ? 25.484 -33.344 -3.932 1 31.25 96 ILE A C 1
ATOM 719 O O . ILE A 1 96 ? 26.266 -34.281 -3.707 1 31.25 96 ILE A O 1
ATOM 723 N N . ASP A 1 97 ? 26.062 -32.281 -4.551 1 30.34 97 ASP A N 1
ATOM 724 C CA . ASP A 1 97 ? 27.406 -32 -4.02 1 30.34 97 ASP A CA 1
ATOM 725 C C . ASP A 1 97 ? 27.328 -31.5 -2.582 1 30.34 97 ASP A C 1
ATOM 727 O O . ASP A 1 97 ? 26.547 -30.609 -2.27 1 30.34 97 ASP A O 1
ATOM 731 N N . MET A 1 98 ? 27.688 -32.375 -1.495 1 29.94 98 MET A N 1
ATOM 732 C CA . MET A 1 98 ? 27.859 -32.312 -0.048 1 29.94 98 MET A CA 1
ATOM 733 C C . MET A 1 98 ? 28.531 -31 0.352 1 29.94 98 MET A C 1
ATOM 735 O O . MET A 1 98 ? 28.578 -30.641 1.533 1 29.94 98 MET A O 1
ATOM 739 N N . ASP A 1 99 ? 29.359 -30.406 -0.492 1 29.03 99 ASP A N 1
ATOM 740 C CA . ASP A 1 99 ? 30.359 -29.484 0.018 1 29.03 99 ASP A CA 1
ATOM 741 C C . ASP A 1 99 ? 29.703 -28.203 0.542 1 29.03 99 ASP A C 1
ATOM 743 O O . ASP A 1 99 ? 30.312 -27.453 1.305 1 29.03 99 ASP A O 1
ATOM 747 N N . ASN A 1 100 ? 28.656 -27.672 -0.111 1 29.55 100 ASN A N 1
ATOM 748 C CA . ASN A 1 100 ? 28.453 -26.281 0.243 1 29.55 100 ASN A CA 1
ATOM 749 C C . ASN A 1 100 ? 27.641 -26.125 1.524 1 29.55 100 ASN A C 1
ATOM 751 O O . ASN A 1 100 ? 26.516 -25.641 1.494 1 29.55 100 ASN A O 1
ATOM 755 N N . ILE A 1 101 ? 27.578 -27.188 2.402 1 27.78 101 ILE A N 1
ATOM 756 C CA . ILE A 1 101 ? 26.938 -27.109 3.711 1 27.78 101 ILE A CA 1
ATOM 757 C C . ILE A 1 101 ? 27.719 -26.156 4.609 1 27.78 101 ILE A C 1
ATOM 759 O O . ILE A 1 101 ? 28.906 -26.359 4.879 1 27.78 101 ILE A O 1
ATOM 763 N N . ILE A 1 102 ? 27.672 -24.844 4.363 1 28.06 102 ILE A N 1
ATOM 764 C CA . ILE A 1 102 ? 28.359 -23.969 5.297 1 28.06 102 ILE A CA 1
ATOM 765 C C . ILE A 1 102 ? 27.766 -24.125 6.691 1 28.06 102 ILE A C 1
ATOM 767 O O . ILE A 1 102 ? 26.547 -23.953 6.875 1 28.06 102 ILE A O 1
ATOM 771 N N . ALA A 1 103 ? 28.234 -25.141 7.445 1 28.55 103 ALA A N 1
ATOM 772 C CA . ALA A 1 103 ? 28.109 -25.406 8.883 1 28.55 103 ALA A CA 1
ATOM 773 C C . ALA A 1 103 ? 28.359 -24.125 9.688 1 28.55 103 ALA A C 1
ATOM 775 O O . ALA A 1 103 ? 29.406 -23.5 9.562 1 28.55 103 ALA A O 1
ATOM 776 N N . MET A 1 104 ? 27.391 -23.156 9.742 1 27.69 104 MET A N 1
ATOM 777 C CA . MET A 1 104 ? 27.672 -22.094 10.703 1 27.69 104 MET A CA 1
ATOM 778 C C . MET A 1 104 ? 27.891 -22.688 12.102 1 27.69 104 MET A C 1
ATOM 780 O O . MET A 1 104 ? 27.031 -23.391 12.625 1 27.69 104 MET A O 1
ATOM 784 N N . GLU A 1 105 ? 29.047 -23.234 12.414 1 29.39 105 GLU A N 1
ATOM 785 C CA . GLU A 1 105 ? 29.672 -23.578 13.695 1 29.39 105 GLU A CA 1
ATOM 786 C C . GLU A 1 105 ? 29.469 -22.453 14.711 1 29.39 105 GLU A C 1
ATOM 788 O O . GLU A 1 105 ? 29.828 -21.297 14.445 1 29.39 105 GLU A O 1
ATOM 793 N N . GLY A 1 106 ? 28.328 -22.406 15.422 1 30.48 106 GLY A N 1
ATOM 794 C CA . GLY A 1 106 ? 28.422 -21.719 16.703 1 30.48 106 GLY A CA 1
ATOM 795 C C . GLY A 1 106 ? 29.641 -22.109 17.516 1 30.48 106 GLY A C 1
ATOM 796 O O . GLY A 1 106 ? 29.969 -23.297 17.594 1 30.48 106 GLY A O 1
ATOM 797 N N . ALA A 1 107 ? 30.734 -21.297 17.438 1 28.41 107 ALA A N 1
ATOM 798 C CA . ALA A 1 107 ? 31.922 -21.375 18.281 1 28.41 107 ALA A CA 1
ATOM 799 C C . ALA A 1 107 ? 31.531 -21.547 19.75 1 28.41 107 ALA A C 1
ATOM 801 O O . ALA A 1 107 ? 30.953 -20.656 20.344 1 28.41 107 ALA A O 1
ATOM 802 N N . ARG A 1 108 ? 30.969 -22.625 20.172 1 26.09 108 ARG A N 1
ATOM 803 C CA . ARG A 1 108 ? 31.125 -22.891 21.609 1 26.09 108 ARG A CA 1
ATOM 804 C C . ARG A 1 108 ? 32.562 -22.781 22.031 1 26.09 108 ARG A C 1
ATOM 806 O O . ARG A 1 108 ? 33.438 -23.547 21.578 1 26.09 108 ARG A O 1
ATOM 813 N N . LYS A 1 109 ? 33.031 -21.422 22.203 1 22.19 109 LYS A N 1
ATOM 814 C CA . LYS A 1 109 ? 34.062 -21.422 23.234 1 22.19 109 LYS A CA 1
ATOM 815 C C . LYS A 1 109 ? 33.5 -21.812 24.594 1 22.19 109 LYS A C 1
ATOM 817 O O . LYS A 1 109 ? 32.312 -21.594 24.875 1 22.19 109 LYS A O 1
ATOM 822 N N . MET B 1 1 ? -5.672 -3.494 -16.141 1 84.31 1 MET B N 1
ATOM 823 C CA . MET B 1 1 ? -6.465 -3.318 -14.938 1 84.31 1 MET B CA 1
ATOM 824 C C . MET B 1 1 ? -6.316 -1.902 -14.391 1 84.31 1 MET B C 1
ATOM 826 O O . MET B 1 1 ? -5.207 -1.371 -14.32 1 84.31 1 MET B O 1
ATOM 830 N N . ASN B 1 2 ? -7.566 -1.275 -14.086 1 91.38 2 ASN B N 1
ATOM 831 C CA . ASN B 1 2 ? -7.559 0.083 -13.555 1 91.38 2 ASN B CA 1
ATOM 832 C C . ASN B 1 2 ? -7.797 0.095 -12.047 1 91.38 2 ASN B C 1
ATOM 834 O O . ASN B 1 2 ? -8.719 -0.555 -11.555 1 91.38 2 ASN B O 1
ATOM 838 N N . LEU B 1 3 ? -6.934 0.943 -11.383 1 93.75 3 LEU B N 1
ATOM 839 C CA . LEU B 1 3 ? -6.996 0.999 -9.93 1 93.75 3 LEU B CA 1
ATOM 840 C C . LEU B 1 3 ? -8.383 1.433 -9.461 1 93.75 3 LEU B C 1
ATOM 842 O O . LEU B 1 3 ? -8.922 0.874 -8.5 1 93.75 3 LEU B O 1
ATOM 846 N N . ASN B 1 4 ? -8.969 2.434 -10.164 1 91.88 4 ASN B N 1
ATOM 847 C CA . ASN B 1 4 ? -10.227 3.02 -9.727 1 91.88 4 ASN B CA 1
ATOM 848 C C . ASN B 1 4 ? -11.391 2.049 -9.898 1 91.88 4 ASN B C 1
ATOM 850 O O . ASN B 1 4 ? -12.484 2.273 -9.367 1 91.88 4 ASN B O 1
ATOM 854 N N . GLU B 1 5 ? -11.133 0.911 -10.617 1 90.75 5 GLU B N 1
ATOM 855 C CA . GLU B 1 5 ? -12.195 -0.036 -10.922 1 90.75 5 GLU B CA 1
ATOM 856 C C . GLU B 1 5 ? -12.047 -1.319 -10.109 1 90.75 5 GLU B C 1
ATOM 858 O O . GLU B 1 5 ? -12.93 -2.182 -10.133 1 90.75 5 GLU B O 1
ATOM 863 N N . ILE B 1 6 ? -11.062 -1.396 -9.391 1 92.06 6 ILE B N 1
ATOM 864 C CA . ILE B 1 6 ? -10.828 -2.6 -8.602 1 92.06 6 ILE B CA 1
ATOM 865 C C . ILE B 1 6 ? -11.961 -2.775 -7.59 1 92.06 6 ILE B C 1
ATOM 867 O O . ILE B 1 6 ? -12.383 -1.809 -6.953 1 92.06 6 ILE B O 1
ATOM 871 N N . ALA B 1 7 ? -12.508 -4.113 -7.594 1 91.5 7 ALA B N 1
ATOM 872 C CA . ALA B 1 7 ? -13.602 -4.48 -6.699 1 91.5 7 ALA B CA 1
ATOM 873 C C . ALA B 1 7 ? -14.82 -3.59 -6.926 1 91.5 7 ALA B C 1
ATOM 875 O O . ALA B 1 7 ? -15.445 -3.141 -5.969 1 91.5 7 ALA B O 1
ATOM 876 N N . GLY B 1 8 ? -15.055 -3.232 -8.156 1 89.94 8 GLY B N 1
ATOM 877 C CA . GLY B 1 8 ? -16.219 -2.439 -8.516 1 89.94 8 GLY B CA 1
ATOM 878 C C . GLY B 1 8 ? -16.156 -1.017 -7.992 1 89.94 8 GLY B C 1
ATOM 879 O O . GLY B 1 8 ? -17.188 -0.437 -7.629 1 89.94 8 GLY B O 1
ATOM 880 N N . GLY B 1 9 ? -14.953 -0.528 -7.695 1 92.12 9 GLY B N 1
ATOM 881 C CA . GLY B 1 9 ? -14.797 0.816 -7.16 1 92.12 9 GLY B CA 1
ATOM 882 C C . GLY B 1 9 ? -14.547 0.839 -5.664 1 92.12 9 GLY B C 1
ATOM 883 O O . GLY B 1 9 ? -14.336 1.904 -5.082 1 92.12 9 GLY B O 1
ATOM 884 N N . GLY B 1 10 ? -14.594 -0.327 -5.102 1 93.75 10 GLY B N 1
ATOM 885 C CA . GLY B 1 10 ? -14.391 -0.4 -3.664 1 93.75 10 GLY B CA 1
ATOM 886 C C . GLY B 1 10 ? -13.047 0.159 -3.223 1 93.75 10 GLY B C 1
ATOM 887 O O . GLY B 1 10 ? -12.969 0.865 -2.217 1 93.75 10 GLY B O 1
ATOM 888 N N . LEU B 1 11 ? -11.945 -0.141 -3.898 1 94.75 11 LEU B N 1
ATOM 889 C CA . LEU B 1 11 ? -10.625 0.387 -3.574 1 94.75 11 LEU B CA 1
ATOM 890 C C . LEU B 1 11 ? -10.625 1.911 -3.613 1 94.75 11 LEU B C 1
ATOM 892 O O . LEU B 1 11 ? -10.117 2.561 -2.697 1 94.75 11 LEU B O 1
ATOM 896 N N . GLN B 1 12 ? -11.227 2.539 -4.664 1 95.75 12 GLN B N 1
ATOM 897 C CA . GLN B 1 12 ? -11.305 3.99 -4.797 1 95.75 12 GLN B CA 1
ATOM 898 C C . GLN B 1 12 ? -12.055 4.609 -3.623 1 95.75 12 GLN B C 1
ATOM 900 O O . GLN B 1 12 ? -11.656 5.664 -3.117 1 95.75 12 GLN B O 1
ATOM 905 N N . GLU B 1 13 ? -13.164 3.963 -3.209 1 97.06 13 GLU B N 1
ATOM 906 C CA . GLU B 1 13 ? -13.961 4.465 -2.088 1 97.06 13 GLU B CA 1
ATOM 907 C C . GLU B 1 13 ? -13.156 4.438 -0.791 1 97.06 13 GLU B C 1
ATOM 909 O O . GLU B 1 13 ? -13.141 5.418 -0.045 1 97.06 13 GLU B O 1
ATOM 914 N N . LEU B 1 14 ? -12.523 3.305 -0.529 1 96.75 14 LEU B N 1
ATOM 915 C CA . LEU B 1 14 ? -11.703 3.172 0.668 1 96.75 14 LEU B CA 1
ATOM 916 C C . LEU B 1 14 ? -10.562 4.184 0.658 1 96.75 14 LEU B C 1
ATOM 918 O O . LEU B 1 14 ? -10.266 4.797 1.685 1 96.75 14 LEU B O 1
ATOM 922 N N . PHE B 1 15 ? -9.938 4.359 -0.453 1 96.56 15 PHE B N 1
ATOM 923 C CA . PHE B 1 15 ? -8.883 5.352 -0.608 1 96.56 15 PHE B CA 1
ATOM 924 C C . PHE B 1 15 ? -9.406 6.75 -0.315 1 96.56 15 PHE B C 1
ATOM 926 O O . PHE B 1 15 ? -8.781 7.508 0.431 1 96.56 15 PHE B O 1
ATOM 933 N N . ALA B 1 16 ? -10.516 7.07 -0.915 1 96.31 16 ALA B N 1
ATOM 934 C CA . ALA B 1 16 ? -11.102 8.391 -0.694 1 96.31 16 ALA B CA 1
ATOM 935 C C . ALA B 1 16 ? -11.375 8.625 0.788 1 96.31 16 ALA B C 1
ATOM 937 O O . ALA B 1 16 ? -11.164 9.727 1.299 1 96.31 16 ALA B O 1
ATOM 938 N N . HIS B 1 17 ? -11.891 7.621 1.358 1 97.44 17 HIS B N 1
ATOM 939 C CA . HIS B 1 17 ? -12.188 7.707 2.783 1 97.44 17 HIS B CA 1
ATOM 940 C C . HIS B 1 17 ? -10.93 7.988 3.596 1 97.44 17 HIS B C 1
ATOM 942 O O . HIS B 1 17 ? -10.922 8.867 4.457 1 97.44 17 HIS B O 1
ATOM 948 N N . GLU B 1 18 ? -9.852 7.23 3.336 1 96.56 18 GLU B N 1
ATOM 949 C CA . GLU B 1 18 ? -8.602 7.43 4.059 1 96.56 18 GLU B CA 1
ATOM 950 C C . GLU B 1 18 ? -7.953 8.758 3.688 1 96.56 18 GLU B C 1
ATOM 952 O O . GLU B 1 18 ? -7.348 9.422 4.535 1 96.56 18 GLU B O 1
ATOM 957 N N . MET B 1 19 ? -8.086 9.172 2.457 1 94.75 19 MET B N 1
ATOM 958 C CA . MET B 1 19 ? -7.551 10.453 2.02 1 94.75 19 MET B CA 1
ATOM 959 C C . MET B 1 19 ? -8.234 11.609 2.748 1 94.75 19 MET B C 1
ATOM 961 O O . MET B 1 19 ? -7.582 12.586 3.123 1 94.75 19 MET B O 1
ATOM 965 N N . ASP B 1 20 ? -9.492 11.484 2.955 1 95.44 20 ASP B N 1
ATOM 966 C CA . ASP B 1 20 ? -10.227 12.492 3.711 1 95.44 20 ASP B CA 1
ATOM 967 C C . ASP B 1 20 ? -9.641 12.656 5.113 1 95.44 20 ASP B C 1
ATOM 969 O O . ASP B 1 20 ? -9.508 13.781 5.609 1 95.44 20 ASP B O 1
ATOM 973 N N . LYS B 1 21 ? -9.344 11.531 5.742 1 95.56 21 LYS B N 1
ATOM 974 C CA . LYS B 1 21 ? -8.75 11.578 7.074 1 95.56 21 LYS B CA 1
ATOM 975 C C . LYS B 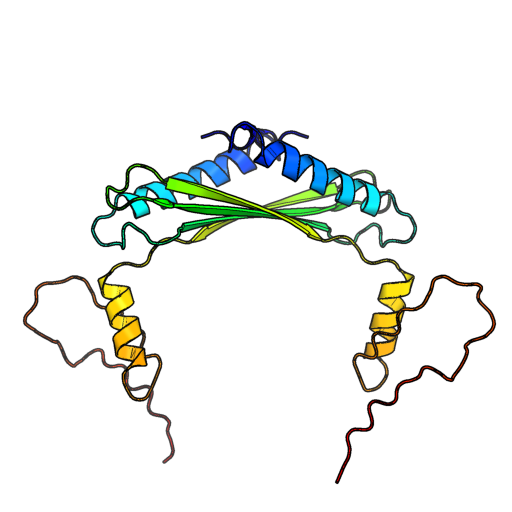1 21 ? -7.391 12.273 7.047 1 95.56 21 LYS B C 1
ATOM 977 O O . LYS B 1 21 ? -7.07 13.062 7.941 1 95.56 21 LYS B O 1
ATOM 982 N N . VAL B 1 22 ? -6.602 12.055 6.043 1 93.75 22 VAL B N 1
ATOM 983 C CA . VAL B 1 22 ? -5.293 12.672 5.895 1 93.75 22 VAL B CA 1
ATOM 984 C C . VAL B 1 22 ? -5.449 14.18 5.707 1 93.75 22 VAL B C 1
ATOM 986 O O . VAL B 1 22 ? -4.742 14.969 6.336 1 93.75 22 VAL B O 1
ATOM 989 N N . LEU B 1 23 ? -6.398 14.578 4.895 1 93.38 23 LEU B N 1
ATOM 990 C CA . LEU B 1 23 ? -6.637 15.992 4.633 1 93.38 23 LEU B CA 1
ATOM 991 C C . LEU B 1 23 ? -7.109 16.703 5.895 1 93.38 23 LEU B C 1
ATOM 993 O O . LEU B 1 23 ? -6.707 17.844 6.16 1 93.38 23 LEU B O 1
ATOM 997 N N . LYS B 1 24 ? -7.98 16.047 6.613 1 94.19 24 LYS B N 1
ATOM 998 C CA . LYS B 1 24 ? -8.422 16.609 7.887 1 94.19 24 LYS B CA 1
ATOM 999 C C . LYS B 1 24 ? -7.254 16.781 8.852 1 94.19 24 LYS B C 1
ATOM 1001 O O . LYS B 1 24 ? -7.172 17.781 9.562 1 94.19 24 LYS B O 1
ATOM 1006 N N . ASN B 1 25 ? -6.34 15.828 8.891 1 94.5 25 ASN B N 1
ATOM 1007 C CA . ASN B 1 25 ? -5.148 15.906 9.727 1 94.5 25 ASN B CA 1
ATOM 1008 C C . ASN B 1 25 ? -4.227 17.047 9.289 1 94.5 25 ASN B C 1
ATOM 1010 O O . ASN B 1 25 ? -3.672 17.75 10.133 1 94.5 25 ASN B O 1
ATOM 1014 N N . ILE B 1 26 ? -4.066 17.25 8.016 1 91.06 26 ILE B N 1
ATOM 1015 C CA . ILE B 1 26 ? -3.225 18.312 7.48 1 91.06 26 ILE B CA 1
ATOM 1016 C C . ILE B 1 26 ? -3.793 19.672 7.879 1 91.06 26 ILE B C 1
ATOM 1018 O O . ILE B 1 26 ? -3.041 20.594 8.227 1 91.06 26 ILE B O 1
ATOM 1022 N N . LYS B 1 27 ? -5.086 19.766 7.918 1 92.75 27 LYS B N 1
ATOM 1023 C CA . LYS B 1 27 ? -5.754 21.031 8.227 1 92.75 27 LYS B CA 1
ATOM 1024 C C . LYS B 1 27 ? -5.801 21.281 9.734 1 92.75 27 LYS B C 1
ATOM 1026 O O . LYS B 1 27 ? -6.141 22.375 10.18 1 92.75 27 LYS B O 1
ATOM 1031 N N . ASP B 1 28 ? -5.586 20.203 10.469 1 91.94 28 ASP B N 1
ATOM 1032 C CA . ASP B 1 28 ? -5.605 20.328 11.922 1 91.94 28 ASP B CA 1
ATOM 1033 C C . ASP B 1 28 ? -4.418 21.141 12.422 1 91.94 28 ASP B C 1
ATOM 1035 O O . ASP B 1 28 ? -3.27 20.703 12.312 1 91.94 28 ASP B O 1
ATOM 1039 N N . LEU B 1 29 ? -4.582 22.25 13.031 1 92.56 29 LEU B N 1
ATOM 1040 C CA . LEU B 1 29 ? -3.543 23.188 13.445 1 92.56 29 LEU B CA 1
ATOM 1041 C C . LEU B 1 29 ? -2.777 22.641 14.648 1 92.56 29 LEU B C 1
ATOM 1043 O O . LEU B 1 29 ? -1.707 23.156 14.992 1 92.56 29 LEU B O 1
ATOM 1047 N N . ASN B 1 30 ? -3.346 21.578 15.273 1 90.75 30 ASN B N 1
ATOM 1048 C CA . ASN B 1 30 ? -2.676 21 16.422 1 90.75 30 ASN B CA 1
ATOM 1049 C C . ASN B 1 30 ? -1.646 19.953 16 1 90.75 30 ASN B C 1
ATOM 1051 O O . ASN B 1 30 ? -0.982 19.344 16.844 1 90.75 30 ASN B O 1
ATOM 1055 N N . THR B 1 31 ? -1.468 19.766 14.664 1 92.88 31 THR B N 1
ATOM 1056 C CA . THR B 1 31 ? -0.457 18.844 14.156 1 92.88 31 THR B CA 1
ATOM 1057 C C . THR B 1 31 ? 0.696 19.609 13.516 1 92.88 31 THR B C 1
ATOM 1059 O O . THR B 1 31 ? 0.558 20.781 13.18 1 92.88 31 THR B O 1
A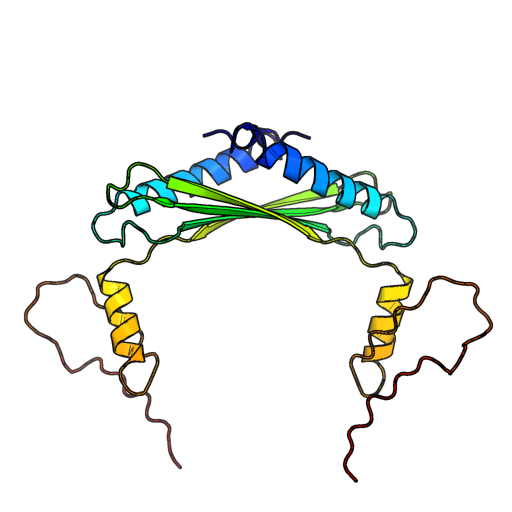TOM 1062 N N . ASP B 1 32 ? 1.852 18.875 13.414 1 90.88 32 ASP B N 1
ATOM 1063 C CA . ASP B 1 32 ? 2.977 19.438 12.672 1 90.88 32 ASP B CA 1
ATOM 1064 C C . ASP B 1 32 ? 2.662 19.531 11.18 1 90.88 32 ASP B C 1
ATOM 1066 O O . ASP B 1 32 ? 2.379 18.516 10.539 1 90.88 32 ASP B O 1
ATOM 1070 N N . PRO B 1 33 ? 2.707 20.75 10.656 1 89.38 33 PRO B N 1
ATOM 1071 C CA . PRO B 1 33 ? 2.34 20.938 9.25 1 89.38 33 PRO B CA 1
ATOM 1072 C C . PRO B 1 33 ? 3.252 20.156 8.297 1 89.38 33 PRO B C 1
ATOM 1074 O O . PRO B 1 33 ? 2.811 19.719 7.234 1 89.38 33 PRO B O 1
ATOM 1077 N N . LYS B 1 34 ? 4.477 19.875 8.641 1 90.12 34 LYS B N 1
ATOM 1078 C CA . LYS B 1 34 ? 5.441 19.281 7.719 1 90.12 34 LYS B CA 1
ATOM 1079 C C . LYS B 1 34 ? 5.559 17.781 7.941 1 90.12 34 LYS B C 1
ATOM 1081 O O . LYS B 1 34 ? 6.328 17.109 7.254 1 90.12 34 LYS B O 1
ATOM 1086 N N . ALA B 1 35 ? 4.812 17.297 8.812 1 91.75 35 ALA B N 1
ATOM 1087 C CA . ALA B 1 35 ? 4.883 15.867 9.07 1 91.75 35 ALA B CA 1
ATOM 1088 C C . ALA B 1 35 ? 4.406 15.062 7.859 1 91.75 35 ALA B C 1
ATOM 1090 O O . ALA B 1 35 ? 3.428 15.438 7.207 1 91.75 35 ALA B O 1
ATOM 1091 N N . THR B 1 36 ? 5.152 14.016 7.562 1 93.69 36 THR B N 1
ATOM 1092 C CA . THR B 1 36 ? 4.746 13.109 6.496 1 93.69 36 THR B CA 1
ATOM 1093 C C . THR B 1 36 ? 3.518 12.305 6.906 1 93.69 36 THR B C 1
ATOM 1095 O O . THR B 1 36 ? 3.432 11.836 8.039 1 93.69 36 THR B O 1
ATOM 1098 N N . ARG B 1 37 ? 2.582 12.305 6.117 1 93.38 37 ARG B N 1
ATOM 1099 C CA . ARG B 1 37 ? 1.429 11.414 6.211 1 93.38 37 ARG B CA 1
ATOM 1100 C C . ARG B 1 37 ? 1.465 10.352 5.121 1 93.38 37 ARG B C 1
ATOM 1102 O O . ARG B 1 37 ? 1.91 10.617 4.004 1 93.38 37 ARG B O 1
ATOM 1109 N N . LYS B 1 38 ? 0.941 9.125 5.496 1 96.19 38 LYS B N 1
ATOM 1110 C CA . LYS B 1 38 ? 1.027 8.023 4.539 1 96.19 38 LYS B CA 1
ATOM 1111 C C . LYS B 1 38 ? -0.332 7.363 4.34 1 96.19 38 LYS B C 1
ATOM 1113 O O . LYS B 1 38 ? -1.135 7.289 5.273 1 96.19 38 LYS B O 1
ATOM 1118 N N . ILE B 1 39 ? -0.585 6.953 3.156 1 96.62 39 ILE B N 1
ATOM 1119 C CA . ILE B 1 39 ? -1.651 6.008 2.854 1 96.62 39 ILE B CA 1
ATOM 1120 C C . ILE B 1 39 ? -1.054 4.719 2.289 1 96.62 39 ILE B C 1
ATOM 1122 O O . ILE B 1 39 ? -0.226 4.762 1.376 1 96.62 39 ILE B O 1
ATOM 1126 N N . SER B 1 40 ? -1.446 3.65 2.854 1 98.44 40 SER B N 1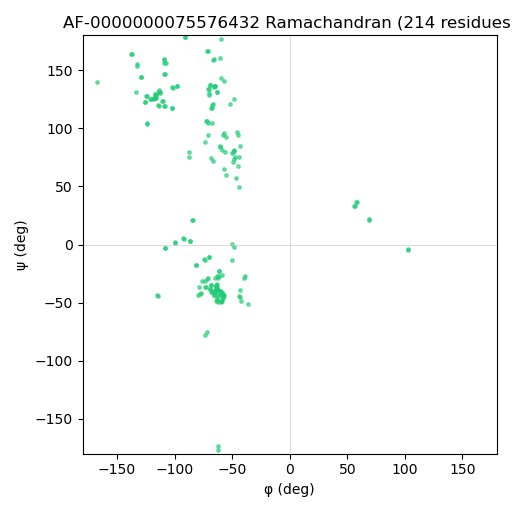
ATOM 1127 C CA . SER B 1 40 ? -1.002 2.338 2.393 1 98.44 40 SER B CA 1
ATOM 1128 C C . SER B 1 40 ? -2.154 1.545 1.788 1 98.44 40 SER B C 1
ATOM 1130 O O . SER B 1 40 ? -3.234 1.459 2.379 1 98.44 40 SER B O 1
ATOM 1132 N N . ILE B 1 41 ? -1.93 1.045 0.667 1 97.75 41 ILE B N 1
ATOM 1133 C CA . ILE B 1 41 ? -2.855 0.142 -0.009 1 97.75 41 ILE B CA 1
ATOM 1134 C C . ILE B 1 41 ? -2.191 -1.218 -0.213 1 97.75 41 ILE B C 1
ATOM 1136 O O . ILE B 1 41 ? -1.085 -1.302 -0.752 1 97.75 41 ILE B O 1
ATOM 1140 N N . GLN B 1 42 ? -2.859 -2.211 0.243 1 98.06 42 GLN B N 1
ATOM 1141 C CA . GLN B 1 42 ? -2.402 -3.58 0.029 1 98.06 42 GLN B CA 1
ATOM 1142 C C . GLN B 1 42 ? -3.453 -4.402 -0.708 1 98.06 42 GLN B C 1
ATOM 1144 O O . GLN B 1 42 ? -4.617 -4.441 -0.3 1 98.06 42 GLN B O 1
ATOM 1149 N N . LEU B 1 43 ? -3.043 -4.941 -1.745 1 95.88 43 LEU B N 1
ATOM 1150 C CA . LEU B 1 43 ? -3.857 -5.891 -2.492 1 95.88 43 LEU B CA 1
ATOM 1151 C C . LEU B 1 43 ? -3.311 -7.309 -2.348 1 95.88 43 LEU B C 1
ATOM 1153 O O . LEU B 1 43 ? -2.154 -7.57 -2.688 1 95.88 43 LEU B O 1
ATOM 1157 N N . SER B 1 44 ? -4.102 -8.211 -1.81 1 96.12 44 SER B N 1
ATOM 1158 C CA . SER B 1 44 ? -3.76 -9.625 -1.704 1 96.12 44 SER B CA 1
ATOM 1159 C C . SER B 1 44 ? -4.477 -10.453 -2.768 1 96.12 44 SER B C 1
ATOM 1161 O O . SER B 1 44 ? -5.711 -10.477 -2.811 1 96.12 44 SER B O 1
ATOM 1163 N N . ILE B 1 45 ? -3.719 -11.031 -3.58 1 91.25 45 ILE B N 1
ATOM 1164 C CA . ILE B 1 45 ? -4.25 -11.797 -4.703 1 91.25 45 ILE B CA 1
ATOM 1165 C C . ILE B 1 45 ? -3.998 -13.289 -4.473 1 91.25 45 ILE B C 1
ATOM 1167 O O . ILE B 1 45 ? -2.854 -13.711 -4.293 1 91.25 45 ILE B O 1
ATOM 1171 N N . LYS B 1 46 ? -5.09 -14.008 -4.5 1 92.25 46 LYS B N 1
ATOM 1172 C CA . LYS B 1 46 ? -5.008 -15.453 -4.328 1 92.25 46 LYS B CA 1
ATOM 1173 C C . LYS B 1 46 ? -5.648 -16.188 -5.508 1 92.25 46 LYS B C 1
ATOM 1175 O O . LYS B 1 46 ? -6.875 -16.281 -5.594 1 92.25 46 LYS B O 1
ATOM 1180 N N . PRO B 1 47 ? -4.801 -16.719 -6.367 1 89.5 47 PRO B N 1
ATOM 1181 C CA . PRO B 1 47 ? -5.348 -17.5 -7.484 1 89.5 47 PRO B CA 1
ATOM 1182 C C . PRO B 1 47 ? -5.926 -18.844 -7.043 1 89.5 47 PRO B C 1
ATOM 1184 O O . PRO B 1 47 ? -5.77 -19.234 -5.883 1 89.5 47 PRO B O 1
ATOM 1187 N N . ASP B 1 48 ? -6.668 -19.391 -8 1 87 48 ASP B N 1
ATOM 1188 C CA . ASP B 1 48 ? -7.152 -20.75 -7.742 1 87 48 ASP B CA 1
ATOM 1189 C C . ASP B 1 48 ? -6.172 -21.781 -8.273 1 87 48 ASP B C 1
ATOM 1191 O O . ASP B 1 48 ? -5.086 -21.453 -8.742 1 87 48 ASP B O 1
ATOM 1195 N N . GLU B 1 49 ? -6.512 -23.047 -8.055 1 89.62 49 GLU B N 1
ATOM 1196 C CA . GLU B 1 49 ? -5.625 -24.141 -8.438 1 89.62 49 GLU B CA 1
ATOM 1197 C C . GLU B 1 49 ? -5.375 -24.156 -9.945 1 89.62 49 GLU B C 1
ATOM 1199 O O . GLU B 1 49 ? -4.352 -24.672 -10.406 1 89.62 49 GLU B O 1
ATOM 1204 N N . GLN B 1 50 ? -6.285 -23.562 -10.742 1 88.19 50 GLN B N 1
ATOM 1205 C CA . GLN B 1 50 ? -6.156 -23.516 -12.188 1 88.19 50 GLN B CA 1
ATOM 1206 C C . GLN B 1 50 ? -5.445 -22.25 -12.641 1 88.19 50 GLN B C 1
ATOM 1208 O O . GLN B 1 50 ? -5.277 -22.016 -13.844 1 88.19 50 GLN B O 1
ATOM 1213 N N . ARG B 1 51 ? -4.973 -21.453 -11.594 1 86.19 51 ARG B N 1
ATOM 1214 C CA . ARG B 1 51 ? -4.242 -20.234 -11.883 1 86.19 51 ARG B CA 1
ATOM 1215 C C . ARG B 1 51 ? -5.062 -19.297 -12.773 1 86.19 51 ARG B C 1
ATOM 1217 O O . ARG B 1 51 ? -4.512 -18.594 -13.617 1 86.19 51 ARG B O 1
ATOM 1224 N N . MET B 1 52 ? -6.449 -19.25 -12.664 1 80.5 52 MET B N 1
ATOM 1225 C CA . MET B 1 52 ? -7.312 -18.484 -13.555 1 80.5 52 MET B CA 1
ATOM 1226 C C . MET B 1 52 ? -8.023 -17.375 -12.797 1 80.5 52 MET B C 1
ATOM 1228 O O . MET B 1 52 ? -8.219 -16.281 -13.328 1 80.5 52 MET B O 1
ATOM 1232 N N . VAL B 1 53 ? -8.477 -17.719 -11.711 1 72.69 53 VAL B N 1
ATOM 1233 C CA . VAL B 1 53 ? -9.242 -16.719 -10.961 1 72.69 53 VAL B CA 1
ATOM 1234 C C . VAL B 1 53 ? -8.531 -16.406 -9.641 1 72.69 53 VAL B C 1
ATOM 1236 O O . VAL B 1 53 ? -8.07 -17.312 -8.953 1 72.69 53 VAL B O 1
ATOM 1239 N N . GLY B 1 54 ? -8.32 -15.156 -9.477 1 81.12 54 GLY B N 1
ATOM 1240 C CA . GLY B 1 54 ? -7.758 -14.766 -8.188 1 81.12 54 GLY B CA 1
ATOM 1241 C C . GLY B 1 54 ? -8.688 -13.883 -7.379 1 81.12 54 GLY B C 1
ATOM 1242 O O . GLY B 1 54 ? -9.438 -13.086 -7.941 1 81.12 54 GLY B O 1
ATOM 1243 N N . ASN B 1 55 ? -8.953 -14.328 -6.102 1 87.25 55 ASN B N 1
ATOM 1244 C CA . ASN B 1 55 ? -9.594 -13.422 -5.152 1 87.25 55 ASN B CA 1
ATOM 1245 C C . ASN B 1 55 ? -8.656 -12.289 -4.742 1 87.25 55 ASN B C 1
ATOM 1247 O O . ASN B 1 55 ? -7.457 -12.508 -4.566 1 87.25 55 ASN B O 1
ATOM 1251 N N . VAL B 1 56 ? -9.273 -11.102 -4.711 1 90.62 56 VAL B N 1
ATOM 1252 C CA . VAL B 1 56 ? -8.484 -9.945 -4.293 1 90.62 56 VAL B CA 1
ATOM 1253 C C . VAL B 1 56 ? -9.016 -9.406 -2.967 1 90.62 56 VAL B C 1
ATOM 1255 O O . VAL B 1 56 ? -10.211 -9.109 -2.848 1 90.62 56 VAL B O 1
ATOM 1258 N N . ASP B 1 57 ? -8.188 -9.414 -2.002 1 94 57 ASP B N 1
ATOM 1259 C CA . ASP B 1 57 ? -8.469 -8.727 -0.74 1 94 57 ASP B CA 1
ATOM 1260 C C . ASP B 1 57 ? -7.801 -7.355 -0.7 1 94 57 ASP B C 1
ATOM 1262 O O . ASP B 1 57 ? -6.652 -7.203 -1.122 1 94 57 ASP B O 1
ATOM 1266 N N . ILE B 1 58 ? -8.586 -6.41 -0.22 1 96.25 58 ILE B N 1
ATOM 1267 C CA . ILE B 1 58 ? -8.094 -5.039 -0.224 1 96.25 58 ILE B CA 1
ATOM 1268 C C . ILE B 1 58 ? -7.984 -4.523 1.21 1 96.25 58 ILE B C 1
ATOM 1270 O O . ILE B 1 58 ? -8.906 -4.695 2.008 1 96.25 58 ILE B O 1
ATOM 1274 N N . LYS B 1 59 ? -6.848 -3.99 1.535 1 96.88 59 LYS B N 1
ATOM 1275 C CA . LYS B 1 59 ? -6.617 -3.273 2.787 1 96.88 59 LYS B CA 1
ATOM 1276 C C . LYS B 1 59 ? -6.055 -1.88 2.527 1 96.88 59 LYS B C 1
ATOM 1278 O O . LYS B 1 59 ? -5.043 -1.731 1.838 1 96.88 59 LYS B O 1
ATOM 1283 N N . VAL B 1 60 ? -6.809 -0.886 3.051 1 96.94 60 VAL B N 1
ATOM 1284 C CA . VAL B 1 60 ? -6.344 0.493 2.932 1 96.94 60 VAL B CA 1
ATOM 1285 C C . V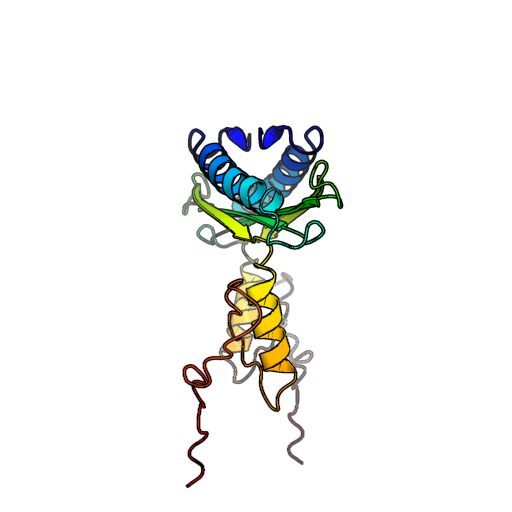AL B 1 60 ? -6.262 1.131 4.316 1 96.94 60 VAL B C 1
ATOM 1287 O O . VAL B 1 60 ? -7.184 0.996 5.125 1 96.94 60 VAL B O 1
ATOM 1290 N N . SER B 1 61 ? -5.148 1.687 4.609 1 97.69 61 SER B N 1
ATOM 1291 C CA . SER B 1 61 ? -4.945 2.377 5.879 1 97.69 61 SER B CA 1
ATOM 1292 C C . SER B 1 61 ? -4.184 3.684 5.684 1 97.69 61 SER B C 1
ATOM 1294 O O . SER B 1 61 ? -3.666 3.947 4.598 1 97.69 61 SER B O 1
ATOM 1296 N N . HIS B 1 62 ? -4.258 4.512 6.715 1 96.56 62 HIS B N 1
ATOM 1297 C CA . HIS B 1 62 ? -3.496 5.754 6.668 1 96.56 62 HIS B CA 1
ATOM 1298 C C . HIS B 1 62 ? -2.736 5.984 7.969 1 96.56 62 HIS B C 1
ATOM 1300 O O . HIS B 1 62 ? -3.039 5.363 8.992 1 96.56 62 HIS B O 1
ATOM 1306 N N . THR B 1 63 ? -1.656 6.746 7.883 1 94.88 63 THR B N 1
ATOM 1307 C CA . THR B 1 63 ? -0.963 7.297 9.039 1 94.88 63 THR B CA 1
ATOM 1308 C C . THR B 1 63 ? -1.064 8.82 9.062 1 94.88 63 THR B C 1
ATOM 1310 O O . THR B 1 63 ? -0.938 9.469 8.016 1 94.88 63 THR B O 1
ATOM 1313 N N . SER B 1 64 ? -1.429 9.289 10.203 1 92.38 64 SER B N 1
ATOM 1314 C CA . SER B 1 64 ? -1.593 10.727 10.391 1 92.38 64 SER B CA 1
ATOM 1315 C C . SER B 1 64 ? -0.469 11.305 11.242 1 92.38 64 SER B C 1
ATOM 1317 O O . SER B 1 64 ? 0.193 10.578 11.984 1 92.38 64 SER B O 1
ATOM 1319 N N . ALA B 1 65 ? -0.262 12.609 11.047 1 91.31 65 ALA B N 1
ATOM 1320 C CA . ALA B 1 65 ? 0.62 13.32 11.969 1 91.31 65 ALA B CA 1
ATOM 1321 C C . ALA B 1 65 ? 0.028 13.352 13.375 1 91.31 65 ALA B C 1
ATOM 1323 O O . ALA B 1 65 ? -1.179 13.539 13.547 1 91.31 65 ALA B O 1
ATOM 1324 N N . PRO B 1 66 ? 0.955 13.078 14.367 1 87.81 66 PRO B N 1
ATOM 1325 C CA . PRO B 1 66 ? 0.444 13.133 15.742 1 87.81 66 PRO B CA 1
ATOM 1326 C C . PRO B 1 66 ? 0.036 14.539 16.172 1 87.81 66 PRO B C 1
ATOM 1328 O O . PRO B 1 66 ? 0.528 15.523 15.609 1 87.81 66 PRO B O 1
ATOM 1331 N N . LEU B 1 67 ? -0.789 14.5 17.172 1 84.69 67 LEU B N 1
ATOM 1332 C CA . LEU B 1 67 ? -1.117 15.781 17.797 1 84.69 67 LEU B CA 1
ATOM 1333 C C . LEU B 1 67 ? 0.074 16.328 18.578 1 84.69 67 LEU B C 1
ATOM 1335 O O . LEU B 1 67 ? 0.81 15.562 19.203 1 84.69 67 LEU B O 1
ATOM 1339 N N . LYS B 1 68 ? 0.429 17.625 18.438 1 77.19 68 LYS B N 1
ATOM 1340 C CA . LYS B 1 68 ? 1.554 18.25 19.125 1 77.19 68 LYS B CA 1
ATOM 1341 C C . LYS B 1 68 ? 1.596 17.828 20.594 1 77.19 68 LYS B C 1
ATOM 1343 O O . LYS B 1 68 ? 2.664 17.531 21.125 1 77.19 68 LYS B O 1
ATOM 1348 N N . GLY B 1 69 ? 0.617 17.766 21.375 1 66.62 69 GLY B N 1
ATOM 1349 C CA . GLY B 1 69 ? 0.575 17.344 22.766 1 66.62 69 GLY B CA 1
ATOM 1350 C C . GLY B 1 69 ? 0.937 15.883 22.953 1 66.62 69 GLY B C 1
ATOM 1351 O O . GLY B 1 69 ? 1.66 15.539 23.891 1 66.62 69 GLY B O 1
ATOM 1352 N N . LEU B 1 70 ? 0.573 15.117 22.031 1 60.59 70 LEU B N 1
ATOM 1353 C CA . LEU B 1 70 ? 0.894 13.695 22.094 1 60.59 70 LEU B CA 1
ATOM 1354 C C . LEU B 1 70 ? 2.379 13.461 21.828 1 60.59 70 LEU B C 1
ATOM 1356 O O . LEU B 1 70 ? 3.018 12.672 22.531 1 60.59 70 LEU B O 1
ATOM 1360 N N . ALA B 1 71 ? 2.891 14.211 20.984 1 57.12 71 ALA B N 1
ATOM 1361 C CA . ALA B 1 71 ? 4.32 14.094 20.703 1 57.12 71 ALA B CA 1
ATOM 1362 C C . ALA B 1 71 ? 5.148 14.547 21.906 1 57.12 71 ALA B C 1
ATOM 1364 O O . ALA B 1 71 ? 6.129 13.891 22.266 1 57.12 71 ALA B O 1
ATOM 1365 N N . THR B 1 72 ? 4.676 15.547 22.438 1 55.69 72 THR B N 1
ATOM 1366 C CA . THR B 1 72 ? 5.355 16.047 23.625 1 55.69 72 THR B CA 1
ATOM 1367 C C . THR B 1 72 ? 5.293 15.039 24.766 1 55.69 72 THR B C 1
ATOM 1369 O O . THR B 1 72 ? 6.309 14.758 25.406 1 55.69 72 THR B O 1
ATOM 1372 N N . ASN B 1 73 ? 4.254 14.383 24.875 1 54.88 73 ASN B N 1
ATOM 1373 C CA . ASN B 1 73 ? 4.109 13.383 25.922 1 54.88 73 ASN B CA 1
ATOM 1374 C C . ASN B 1 73 ? 4.965 12.148 25.656 1 54.88 73 ASN B C 1
ATOM 1376 O O . ASN B 1 73 ? 5.559 11.586 26.578 1 54.88 73 ASN B O 1
ATOM 1380 N N . ILE B 1 74 ? 5.145 11.922 24.375 1 53.94 74 ILE B N 1
ATOM 1381 C CA . ILE B 1 74 ? 5.973 10.773 24.016 1 53.94 74 ILE B CA 1
ATOM 1382 C C . ILE B 1 74 ? 7.449 11.117 24.219 1 53.94 74 ILE B C 1
ATOM 1384 O O . ILE B 1 74 ? 8.211 10.312 24.75 1 53.94 74 ILE B O 1
ATOM 1388 N N . LEU B 1 75 ? 7.789 12.305 23.828 1 52.59 75 LEU B N 1
ATOM 1389 C CA . LEU B 1 75 ? 9.156 12.781 24.031 1 52.59 75 LEU B CA 1
ATOM 1390 C C . LEU B 1 75 ? 9.484 12.859 25.516 1 52.59 75 LEU B C 1
ATOM 1392 O O . LEU B 1 75 ? 10.57 12.453 25.938 1 52.59 75 LEU B O 1
ATOM 1396 N N . MET B 1 76 ? 8.68 13.383 26.328 1 58.94 76 MET B N 1
ATOM 1397 C CA . MET B 1 76 ? 8.891 13.492 27.766 1 58.94 76 MET B CA 1
ATOM 1398 C C . MET B 1 76 ? 8.992 12.109 28.406 1 58.94 76 MET B C 1
ATOM 1400 O O . MET B 1 76 ? 9.797 11.898 29.328 1 58.94 76 MET B O 1
ATOM 1404 N N . GLU B 1 77 ? 8.328 11.289 27.734 1 53.09 77 GLU B N 1
ATOM 1405 C CA . GLU B 1 77 ? 8.422 9.93 28.25 1 53.09 77 GLU B CA 1
ATOM 1406 C C . GLU B 1 77 ? 9.781 9.312 27.938 1 53.09 77 GLU B C 1
ATOM 1408 O O . GLU B 1 77 ? 10.336 8.57 28.75 1 53.09 77 GLU B O 1
ATOM 1413 N N . LYS B 1 78 ? 10.266 9.773 26.812 1 55.97 78 LYS B N 1
ATOM 1414 C CA . LYS B 1 78 ? 11.547 9.203 26.406 1 55.97 78 LYS B CA 1
ATOM 1415 C C . LYS B 1 78 ? 12.703 9.836 27.172 1 55.97 78 LYS B C 1
ATOM 1417 O O . LYS B 1 78 ? 13.703 9.18 27.453 1 55.97 78 LYS B O 1
ATOM 1422 N N . THR B 1 79 ? 12.633 11.141 27.453 1 54.44 79 THR B N 1
ATOM 1423 C CA . THR B 1 79 ? 13.688 11.836 28.172 1 54.44 79 THR B CA 1
ATOM 1424 C C . THR B 1 79 ? 13.781 11.328 29.609 1 54.44 79 THR B C 1
ATOM 1426 O O . THR B 1 79 ? 14.844 11.422 30.234 1 54.44 79 THR B O 1
ATOM 1429 N N . GLY B 1 80 ? 12.664 11.094 30.203 1 43.12 80 GLY B N 1
ATOM 1430 C CA . GLY B 1 80 ? 12.852 10.43 31.484 1 43.12 80 GLY B CA 1
ATOM 1431 C C . GLY B 1 80 ? 13.555 9.094 31.359 1 43.12 80 GLY B C 1
ATOM 1432 O O . GLY B 1 80 ? 13.867 8.648 30.25 1 43.12 80 GLY B O 1
ATOM 1433 N N . ALA B 1 81 ? 13.898 8.32 32.438 1 47.78 81 ALA B N 1
ATOM 1434 C CA . ALA B 1 81 ? 14.734 7.125 32.469 1 47.78 81 ALA B CA 1
ATOM 1435 C C . ALA B 1 81 ? 14.297 6.105 31.422 1 47.78 81 ALA B C 1
ATOM 1437 O O . ALA B 1 81 ? 15.016 5.152 31.141 1 47.78 81 ALA B O 1
ATOM 1438 N N . GLY B 1 82 ? 12.789 6.117 30.5 1 42.19 82 GLY B N 1
ATOM 1439 C CA . GLY B 1 82 ? 11.883 5.184 29.859 1 42.19 82 GLY B CA 1
ATOM 1440 C C . GLY B 1 82 ? 10.875 5.867 28.953 1 42.19 82 GLY B C 1
ATOM 1441 O O . GLY B 1 82 ? 10.719 7.09 29 1 42.19 82 GLY B O 1
ATOM 1442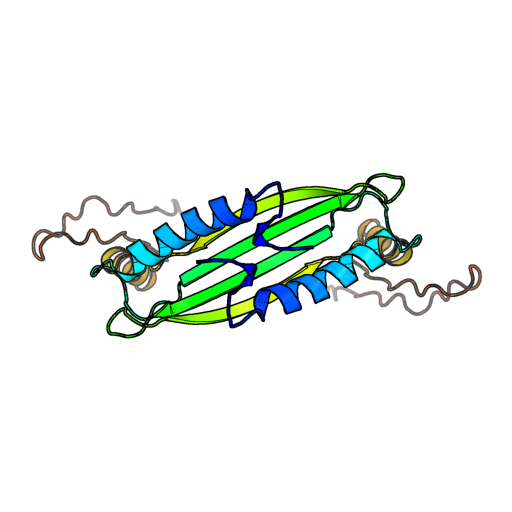 N N . VAL B 1 83 ? 10.477 5.301 27.641 1 40.56 83 VAL B N 1
ATOM 1443 C CA . VAL B 1 83 ? 9.484 5.711 26.656 1 40.56 83 VAL B CA 1
ATOM 1444 C C . VAL B 1 83 ? 8.156 6.012 27.359 1 40.56 83 VAL B C 1
ATOM 1446 O O . VAL B 1 83 ? 7.527 5.113 27.922 1 40.56 83 VAL B O 1
ATOM 1449 N N . THR B 1 84 ? 8.023 6.938 28.375 1 35.84 84 THR B N 1
ATOM 1450 C CA . THR B 1 84 ? 6.688 7.289 28.828 1 35.84 84 THR B CA 1
ATOM 1451 C C . THR B 1 84 ? 5.98 8.18 27.812 1 35.84 84 THR B C 1
ATOM 1453 O O . THR B 1 84 ? 6.535 9.195 27.375 1 35.84 84 THR B O 1
ATOM 1456 N N . VAL B 1 85 ? 5.285 7.582 26.844 1 37.53 85 VAL B N 1
ATOM 1457 C CA . VAL B 1 85 ? 4.398 8.25 25.891 1 37.53 85 VAL B CA 1
ATOM 1458 C C . VAL B 1 85 ? 3.324 9.023 26.656 1 37.53 85 VAL B C 1
ATOM 1460 O O . VAL B 1 85 ? 2.533 8.438 27.391 1 37.53 85 VAL B O 1
ATOM 1463 N N . SER B 1 86 ? 3.572 10.086 27.469 1 32.53 86 SER B N 1
ATOM 1464 C CA . SER B 1 86 ? 2.428 10.812 28.016 1 32.53 86 SER B CA 1
ATOM 1465 C C . SER B 1 86 ? 1.734 11.641 26.938 1 32.53 86 SER B C 1
ATOM 1467 O O . SER B 1 86 ? 2.396 12.273 26.125 1 32.53 86 SER B O 1
ATOM 1469 N N . GLU B 1 87 ? 0.6 11.195 26.516 1 32.03 87 GLU B N 1
ATOM 1470 C CA . GLU B 1 87 ? -0.348 11.93 25.688 1 32.03 87 GLU B CA 1
ATOM 1471 C C . GLU B 1 87 ? -0.59 13.336 26.234 1 32.03 87 GLU B C 1
ATOM 1473 O O . GLU B 1 87 ? -1.037 13.492 27.375 1 32.03 87 GLU B O 1
ATOM 1478 N N . ILE B 1 88 ? 0.286 14.211 26.062 1 33.5 88 ILE B N 1
ATOM 1479 C CA . ILE B 1 88 ? 0.081 15.586 26.5 1 33.5 88 ILE B CA 1
ATOM 1480 C C . ILE B 1 88 ? -1.173 16.156 25.844 1 33.5 88 ILE B C 1
ATOM 1482 O O . ILE B 1 88 ? -1.29 16.156 24.625 1 33.5 88 ILE B O 1
ATOM 1486 N N . SER B 1 89 ? -2.324 16.094 26.578 1 31.23 89 SER B N 1
ATOM 1487 C CA . SER B 1 89 ? -3.549 16.812 26.234 1 31.23 89 SER B CA 1
ATOM 1488 C C . SER B 1 89 ? -3.275 18.281 26 1 31.23 89 SER B C 1
ATOM 1490 O O . SER B 1 89 ? -2.385 18.859 26.625 1 31.23 89 SER B O 1
ATOM 1492 N N . ASP B 1 90 ? -3.518 18.797 24.984 1 34.41 90 ASP B N 1
ATOM 1493 C CA . ASP B 1 90 ? -3.375 20.188 24.547 1 34.41 90 ASP B CA 1
ATOM 1494 C C . ASP B 1 90 ? -3.998 21.141 25.562 1 34.41 90 ASP B C 1
ATOM 1496 O O . ASP B 1 90 ? -4.301 22.281 25.234 1 34.41 90 ASP B O 1
ATOM 1500 N N . LYS B 1 91 ? -4.617 20.641 26.781 1 35.19 91 LYS B N 1
ATOM 1501 C CA . LYS B 1 91 ? -5.25 21.75 27.469 1 35.19 91 LYS B CA 1
ATOM 1502 C C . LYS B 1 91 ? -4.219 22.797 27.891 1 35.19 91 LYS B C 1
ATOM 1504 O O . LYS B 1 91 ? -3.016 22.516 27.891 1 35.19 91 LYS B O 1
ATOM 1509 N N . VAL B 1 92 ? -4.754 24.016 28.828 1 35 92 VAL B N 1
ATOM 1510 C CA . VAL B 1 92 ? -4.246 25.297 29.312 1 35 92 VAL B CA 1
ATOM 1511 C C . VAL B 1 92 ? -2.969 25.078 30.125 1 35 92 VAL B C 1
ATOM 1513 O O . VAL B 1 92 ? -2.797 24.016 30.734 1 35 92 VAL B O 1
ATOM 1516 N N . PRO B 1 93 ? -1.785 25.922 30.172 1 32.19 93 PRO B N 1
ATOM 1517 C CA . PRO B 1 93 ? -0.456 25.812 30.781 1 32.19 93 PRO B CA 1
ATOM 1518 C C . PRO B 1 93 ? -0.495 25.266 32.188 1 32.19 93 PRO B C 1
ATOM 1520 O O . PRO B 1 93 ? 0.437 24.578 32.625 1 32.19 93 PRO B O 1
ATOM 1523 N N . GLY B 1 94 ? -1.268 25.672 33.125 1 30.36 94 GLY B N 1
ATOM 1524 C CA . GLY B 1 94 ? -0.981 25.719 34.531 1 30.36 94 GLY B CA 1
ATOM 1525 C C . GLY B 1 94 ? -0.945 24.359 35.188 1 30.36 94 GLY B C 1
ATOM 1526 O O . GLY B 1 94 ? -0.047 24.062 36 1 30.36 94 GLY B O 1
ATOM 1527 N N . GLN B 1 95 ? -2.125 23.625 35.469 1 32.69 95 GLN B N 1
ATOM 1528 C CA . GLN B 1 95 ? -2.277 22.688 36.594 1 32.69 95 GLN B CA 1
ATOM 1529 C C . GLN B 1 95 ? -1.806 21.281 36.188 1 32.69 95 GLN B C 1
ATOM 1531 O O . GLN B 1 95 ? -2.316 20.703 35.25 1 32.69 95 GLN B O 1
ATOM 1536 N N . ILE B 1 96 ? -0.484 21.016 36.188 1 31.44 96 ILE B N 1
ATOM 1537 C CA . ILE B 1 96 ? 0.16 19.703 36.062 1 31.44 96 ILE B CA 1
ATOM 1538 C C . ILE B 1 96 ? -0.487 18.719 37.031 1 31.44 96 ILE B C 1
ATOM 1540 O O . ILE B 1 96 ? -0.478 18.922 38.25 1 31.44 96 ILE B O 1
ATOM 1544 N N . ASP B 1 97 ? -1.695 18.172 36.594 1 30.81 97 ASP B N 1
ATOM 1545 C CA . ASP B 1 97 ? -2.188 17.203 37.594 1 30.81 97 ASP B CA 1
ATOM 1546 C C . ASP B 1 97 ? -1.323 15.945 37.594 1 30.81 97 ASP B C 1
ATOM 1548 O O . ASP B 1 97 ? -1.006 15.406 36.531 1 30.81 97 ASP B O 1
ATOM 1552 N N . MET B 1 98 ? -0.39 15.703 38.625 1 30.2 98 MET B N 1
ATOM 1553 C CA . MET B 1 98 ? 0.532 14.656 39.062 1 30.2 98 MET B CA 1
ATOM 1554 C C . MET B 1 98 ? -0.094 13.273 38.875 1 30.2 98 MET B C 1
ATOM 1556 O O . MET B 1 98 ? 0.593 12.258 39 1 30.2 98 MET B O 1
ATOM 1560 N N . ASP B 1 99 ? -1.4 13.141 38.906 1 29.08 99 ASP B N 1
ATOM 1561 C CA . ASP B 1 99 ? -1.966 11.828 39.219 1 29.08 99 ASP B CA 1
ATOM 1562 C C . ASP B 1 99 ? -1.702 10.844 38.062 1 29.08 99 ASP B C 1
ATOM 1564 O O . ASP B 1 99 ? -1.798 9.625 38.25 1 29.08 99 ASP B O 1
ATOM 1568 N N . ASN B 1 100 ? -1.773 11.242 36.812 1 29.06 100 ASN B N 1
ATOM 1569 C CA . ASN B 1 100 ? -1.915 10.125 35.875 1 29.06 100 ASN B CA 1
ATOM 1570 C C . ASN B 1 100 ? -0.56 9.531 35.5 1 29.06 100 ASN B C 1
ATOM 1572 O O . ASN B 1 100 ? -0.141 9.609 34.344 1 29.06 100 ASN B O 1
ATOM 1576 N N . ILE B 1 101 ? 0.504 9.75 36.344 1 28.2 101 ILE B N 1
ATOM 1577 C CA . ILE B 1 101 ? 1.80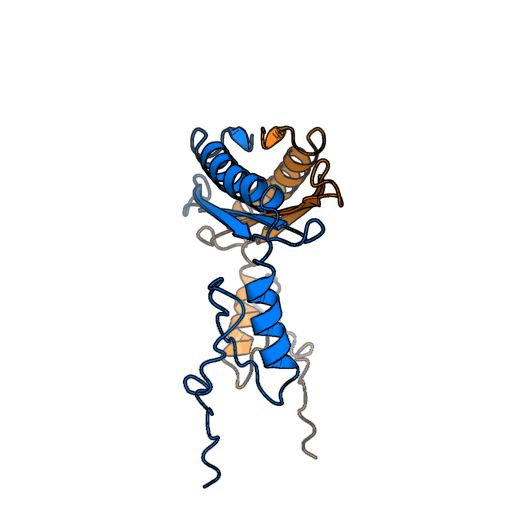2 9.117 36.125 1 28.2 101 ILE B CA 1
ATOM 1578 C C . ILE B 1 101 ? 1.687 7.613 36.375 1 28.2 101 ILE B C 1
ATOM 1580 O O . ILE B 1 101 ? 1.3 7.18 37.469 1 28.2 101 ILE B O 1
ATOM 1584 N N . ILE B 1 102 ? 1.101 6.859 35.5 1 27.48 102 ILE B N 1
ATOM 1585 C CA . ILE B 1 102 ? 1.108 5.422 35.719 1 27.48 102 ILE B CA 1
ATOM 1586 C C . ILE B 1 102 ? 2.547 4.91 35.75 1 27.48 102 ILE B C 1
ATOM 1588 O O . ILE B 1 102 ? 3.295 5.098 34.781 1 27.48 102 ILE B O 1
ATOM 1592 N N . ALA B 1 103 ? 3.195 4.984 36.938 1 28.48 103 ALA B N 1
ATOM 1593 C CA . ALA B 1 103 ? 4.449 4.383 37.375 1 28.48 103 ALA B CA 1
ATOM 1594 C C . ALA B 1 103 ? 4.484 2.889 37.062 1 28.48 103 ALA B C 1
ATOM 1596 O O . ALA B 1 103 ? 3.609 2.135 37.5 1 28.48 103 ALA B O 1
ATOM 1597 N N . MET B 1 104 ? 4.77 2.451 35.812 1 26.91 104 MET B N 1
ATOM 1598 C CA . MET B 1 104 ? 5.039 1.019 35.719 1 26.91 104 MET B CA 1
ATOM 1599 C C . MET B 1 104 ? 6.219 0.631 36.625 1 26.91 104 MET B C 1
ATOM 1601 O O . MET B 1 104 ? 7.309 1.195 36.5 1 26.91 104 MET B O 1
ATOM 1605 N N . GLU B 1 105 ? 6.027 0.44 37.938 1 29.17 105 GLU B N 1
ATOM 1606 C CA . GLU B 1 105 ? 6.859 -0.222 38.938 1 29.17 105 GLU B CA 1
ATOM 1607 C C . GLU B 1 105 ? 7.402 -1.547 38.438 1 29.17 105 GLU B C 1
ATOM 1609 O O . GLU B 1 105 ? 6.645 -2.395 37.938 1 29.17 105 GLU B O 1
ATOM 1614 N N . GLY B 1 106 ? 8.57 -1.534 37.906 1 30 106 GLY B N 1
ATOM 1615 C CA . GLY B 1 106 ? 9.312 -2.787 37.938 1 30 106 GLY B CA 1
ATOM 1616 C C . GLY B 1 106 ? 9.461 -3.35 39.344 1 30 106 GLY B C 1
ATOM 1617 O O . GLY B 1 106 ? 9.883 -2.645 40.25 1 30 106 GLY B O 1
ATOM 1618 N N . ALA B 1 107 ? 8.531 -4.238 39.812 1 26 107 ALA B N 1
ATOM 1619 C CA . ALA B 1 107 ? 8.648 -5.004 41.062 1 26 107 ALA B CA 1
ATOM 1620 C C . ALA B 1 107 ? 10.008 -5.695 41.156 1 26 107 ALA B C 1
ATOM 1622 O O . ALA B 1 107 ? 10.281 -6.641 40.406 1 26 107 ALA B O 1
ATOM 1623 N N . ARG B 1 108 ? 11.055 -5.07 41.344 1 26.2 108 ARG B N 1
ATOM 1624 C CA . ARG B 1 108 ? 12.195 -5.793 41.906 1 26.2 108 ARG B CA 1
ATOM 1625 C C . ARG B 1 108 ? 11.891 -6.273 43.344 1 26.2 108 ARG B C 1
ATOM 1627 O O . ARG B 1 108 ? 12.422 -7.297 43.781 1 26.2 108 ARG B O 1
ATOM 1634 N N . LYS B 1 109 ? 11.086 -5.727 44.219 1 22.97 109 LYS B N 1
ATOM 1635 C CA . LYS B 1 109 ? 11.109 -6.34 45.531 1 22.97 109 LYS B CA 1
ATOM 1636 C C . LYS B 1 109 ? 10.281 -7.621 45.562 1 22.97 109 LYS B C 1
ATOM 1638 O O . LYS B 1 109 ? 9.305 -7.75 44.812 1 22.97 109 LYS B O 1
#

pLDDT: mean 72.04, std 27.14, range [22.19, 98.44]

Foldseek 3Di:
DDQCCPPHRPSVVLVVVQVVVQVVLCPPPQFDNPDDKDKDKDWDWAADPVSPDTDIDIDIHMDHTDGNQQVVQQVVQVVPVHRRSPPRDPDDPDDPPPPPPPPPPPPPD/DDQCCPPHRPSVVLVVVQVVVQVVLCPPPQFDNPDDKDKDKDWDWAADPVSPDTDIDIDIHMDHTDGNQQVVQQVVQVPPVHRRSHSRDPDDPDDPPPPPPPPPDPPPD

Nearest PDB structures (foldseek):
  4rx6-assembly1_B  TM=4.192E-01  e=8.269E-01  Bacillus subtilis subsp. subtilis str. 168
  8rj8-assembly1_C  TM=4.667E-01  e=1.834E+00  Bacillus cereus
  7olc-assembly1_SU  TM=3.509E-01  e=2.920E+00  Thermochaetoides thermophila DSM 1495
  4v4r-assembly1_AQ  TM=4.185E-01  e=5.307E+00  Thermus thermophilus HB8
  3ttq-assembly1_A  TM=2.927E-01  e=1.834E+00  Leuconostoc mesenteroides